Protein AF-A0A2N7RTN5-F1 (afdb_monomer_lite)

Foldseek 3Di:
DDDDDDDDDDDDPDPPPPPPPDDDDPDDVVVVVVVVVVVVVVVVVVVLLVVLVVCAPPQVVLLVSLLVDPDQNSNVSSLVRHQDLVSLVVSLVSCVPPHVVSNVVSVVSNVVVVVVVVLAVLLVVLLVQLVVLLVDLDRDPVSLVVSVVSNVVGPDDVVSVVSNVVSNVSVVVSVVVSVVVPDD

Structure (mmCIF, N/CA/C/O backbone):
data_AF-A0A2N7RTN5-F1
#
_entry.id   AF-A0A2N7RTN5-F1
#
loop_
_atom_site.group_PDB
_atom_site.id
_atom_site.type_symbol
_atom_site.label_atom_id
_atom_site.label_alt_id
_atom_site.label_comp_id
_atom_site.label_asym_id
_atom_site.label_entity_id
_atom_site.label_seq_id
_atom_site.pdbx_PDB_ins_code
_atom_site.Cartn_x
_atom_site.Cartn_y
_atom_site.Cartn_z
_atom_site.occupancy
_atom_site.B_iso_or_equiv
_atom_site.auth_seq_id
_atom_site.auth_comp_id
_atom_site.auth_asym_id
_atom_site.auth_atom_id
_atom_site.pdbx_PDB_model_num
ATOM 1 N N . MET A 1 1 ? 55.567 41.514 17.422 1.00 36.44 1 MET A N 1
ATOM 2 C CA . MET A 1 1 ? 56.037 40.147 17.738 1.00 36.44 1 MET A CA 1
ATOM 3 C C . MET A 1 1 ? 55.235 39.165 16.900 1.00 36.44 1 MET A C 1
ATOM 5 O O . MET A 1 1 ? 54.022 39.289 16.884 1.00 36.44 1 MET A O 1
ATOM 9 N N . MET A 1 2 ? 55.959 38.326 16.149 1.00 44.91 2 MET A N 1
ATOM 10 C CA . MET A 1 2 ? 55.605 37.066 15.462 1.00 44.91 2 MET A CA 1
ATOM 11 C C . MET A 1 2 ? 54.126 36.682 15.303 1.00 44.91 2 MET A C 1
ATOM 13 O O . MET A 1 2 ? 53.469 36.535 16.318 1.00 44.91 2 MET A O 1
ATOM 17 N N . VAL A 1 3 ? 53.705 36.316 14.079 1.00 42.22 3 VAL A N 1
ATOM 18 C CA . VAL A 1 3 ? 53.097 34.998 13.761 1.00 42.22 3 VAL A CA 1
ATOM 19 C C . VAL A 1 3 ? 53.190 34.718 12.239 1.00 42.22 3 VAL A C 1
ATOM 21 O O . VAL A 1 3 ? 52.537 35.364 11.431 1.00 42.22 3 VAL A O 1
ATOM 24 N N . VAL A 1 4 ? 54.047 33.741 11.908 1.00 42.03 4 VAL A N 1
ATOM 25 C CA . VAL A 1 4 ? 53.898 32.617 10.951 1.00 42.03 4 VAL A CA 1
ATOM 26 C C . VAL A 1 4 ? 53.632 32.883 9.452 1.00 42.03 4 VAL A C 1
ATOM 28 O O . VAL A 1 4 ? 52.524 33.172 9.015 1.00 42.03 4 VAL A O 1
ATOM 31 N N . LEU A 1 5 ? 54.669 32.589 8.653 1.00 42.91 5 LEU A N 1
ATOM 32 C CA . LEU A 1 5 ? 54.593 32.154 7.252 1.00 42.91 5 LEU A CA 1
ATOM 33 C C . LEU A 1 5 ? 54.072 30.706 7.160 1.00 42.91 5 LEU A C 1
ATOM 35 O O . LEU A 1 5 ? 54.666 29.819 7.771 1.00 42.91 5 LEU A O 1
ATOM 39 N N . ILE A 1 6 ? 53.105 30.443 6.273 1.00 48.88 6 ILE A N 1
ATOM 40 C CA . ILE A 1 6 ? 52.997 29.163 5.551 1.00 48.88 6 ILE A CA 1
ATOM 41 C C . ILE A 1 6 ? 52.790 29.464 4.059 1.00 48.88 6 ILE A C 1
ATOM 43 O O . ILE A 1 6 ? 51.870 30.167 3.655 1.00 48.88 6 ILE A O 1
ATOM 47 N N . HIS A 1 7 ? 53.715 28.938 3.261 1.00 49.25 7 HIS A N 1
ATOM 48 C CA . HIS A 1 7 ? 53.797 28.966 1.801 1.00 49.25 7 HIS A CA 1
ATOM 49 C C . HIS A 1 7 ? 52.812 27.973 1.156 1.00 49.25 7 HIS A C 1
ATOM 51 O O . HIS A 1 7 ? 52.828 26.807 1.541 1.00 49.25 7 HIS A O 1
ATOM 57 N N . ALA A 1 8 ? 52.099 28.366 0.090 1.00 42.84 8 ALA A N 1
ATOM 58 C CA . ALA A 1 8 ? 51.688 27.449 -0.987 1.00 42.84 8 ALA A CA 1
ATOM 59 C C . ALA A 1 8 ? 51.269 28.190 -2.281 1.00 42.84 8 ALA A C 1
ATOM 61 O O . ALA A 1 8 ? 50.133 28.618 -2.432 1.00 42.84 8 ALA A O 1
ATOM 62 N N . LYS A 1 9 ? 52.240 28.311 -3.199 1.00 54.22 9 LYS A N 1
ATOM 63 C CA . LYS A 1 9 ? 52.173 28.179 -4.674 1.00 54.22 9 LYS A CA 1
ATOM 64 C C . LYS A 1 9 ? 50.933 28.698 -5.438 1.00 54.22 9 LYS A C 1
ATOM 66 O O . LYS A 1 9 ? 49.902 28.030 -5.450 1.00 54.22 9 LYS A O 1
ATOM 71 N N . PRO A 1 10 ? 51.090 29.754 -6.258 1.00 57.88 10 PRO A N 1
ATOM 72 C CA . PRO A 1 10 ? 50.357 29.884 -7.512 1.00 57.88 10 PRO A CA 1
ATOM 73 C C . PRO A 1 10 ? 51.061 29.082 -8.631 1.00 57.88 10 PRO A C 1
ATOM 75 O O . PRO A 1 10 ? 52.142 28.540 -8.419 1.00 57.88 10 PRO A O 1
ATOM 78 N N . VAL A 1 11 ? 50.452 29.075 -9.820 1.00 54.84 11 VAL A N 1
ATOM 79 C CA . VAL A 1 11 ? 50.978 28.695 -11.152 1.00 54.84 11 VAL A CA 1
ATOM 80 C C . VAL A 1 11 ? 51.178 27.212 -11.503 1.00 54.84 11 VAL A C 1
ATOM 82 O O . VAL A 1 11 ? 52.237 26.634 -11.295 1.00 54.84 11 VAL A O 1
ATOM 85 N N . MET A 1 12 ? 50.176 26.655 -12.198 1.00 48.34 12 MET A N 1
ATOM 86 C CA . MET A 1 12 ? 50.338 26.006 -13.518 1.00 48.34 12 MET A CA 1
ATOM 87 C C . MET A 1 12 ? 48.955 25.789 -14.180 1.00 48.34 12 MET A C 1
ATOM 89 O O . MET A 1 12 ? 48.557 24.684 -14.531 1.00 48.34 12 MET A O 1
ATOM 93 N N . PHE A 1 13 ? 48.181 26.871 -14.306 1.00 56.75 13 PHE A N 1
ATOM 94 C CA . PHE A 1 13 ? 47.104 26.985 -15.296 1.00 56.75 13 PHE A CA 1
ATOM 95 C C . PHE A 1 13 ? 47.724 27.731 -16.472 1.00 56.75 13 PHE A C 1
ATOM 97 O O . PHE A 1 13 ? 48.002 28.910 -16.315 1.00 56.75 13 PHE A O 1
ATOM 104 N N . GLU A 1 14 ? 48.047 27.013 -17.544 1.00 55.44 14 GLU A N 1
ATOM 105 C CA . GLU A 1 14 ? 48.505 27.437 -18.884 1.00 55.44 14 GLU A CA 1
ATOM 106 C C . GLU A 1 14 ? 49.269 26.213 -19.426 1.00 55.44 14 GLU A C 1
ATOM 108 O O . GLU A 1 14 ? 50.050 25.637 -18.679 1.00 55.44 14 GLU A O 1
ATOM 113 N N . PHE A 1 15 ? 49.060 25.805 -20.683 1.00 57.47 15 PHE A N 1
ATOM 114 C CA . PHE A 1 15 ? 49.716 24.667 -21.382 1.00 57.47 15 PHE A CA 1
ATOM 115 C C . PHE A 1 15 ? 48.973 23.337 -21.608 1.00 57.47 15 PHE A C 1
ATOM 117 O O . PHE A 1 15 ? 49.623 22.324 -21.840 1.00 57.47 15 PHE A O 1
ATOM 124 N N . LEU A 1 16 ? 47.643 23.319 -21.751 1.00 56.84 16 LEU A N 1
ATOM 125 C CA . LEU A 1 16 ? 46.988 22.251 -22.546 1.00 56.84 16 LEU A CA 1
ATOM 126 C C . LEU A 1 16 ? 45.924 22.757 -23.541 1.00 56.84 16 LEU A C 1
ATOM 128 O O . LEU A 1 16 ? 45.088 21.994 -24.006 1.00 56.84 16 LEU A O 1
ATOM 132 N N . PHE A 1 17 ? 46.004 24.025 -23.960 1.00 58.97 17 PHE A N 1
ATOM 133 C CA . PHE A 1 17 ? 45.282 24.554 -25.131 1.00 58.97 17 PHE A CA 1
ATOM 134 C C . PHE A 1 17 ? 46.214 24.708 -26.346 1.00 58.97 17 PHE A C 1
ATOM 136 O O . PHE A 1 17 ? 46.170 25.692 -27.083 1.00 58.97 17 PHE A O 1
ATOM 143 N N . LYS A 1 18 ? 47.083 23.715 -26.590 1.00 47.41 18 LYS A N 1
ATOM 144 C CA . LYS A 1 18 ? 47.846 23.647 -27.843 1.00 47.41 18 LYS A CA 1
ATOM 145 C C . LYS A 1 18 ? 46.935 23.093 -28.935 1.00 47.41 18 LYS A C 1
ATOM 147 O O . LYS A 1 18 ? 46.834 21.893 -29.165 1.00 47.41 18 LYS A O 1
ATOM 152 N N . ARG A 1 19 ? 46.223 24.026 -29.561 1.00 55.97 19 ARG A N 1
ATOM 153 C CA . ARG A 1 19 ? 45.377 23.862 -30.740 1.00 55.97 19 ARG A CA 1
ATOM 154 C C . ARG A 1 19 ? 46.260 23.441 -31.924 1.00 55.97 19 ARG A C 1
ATOM 156 O O . ARG A 1 19 ? 46.747 24.282 -32.674 1.00 55.97 19 ARG A O 1
ATOM 163 N N . SER A 1 20 ? 46.500 22.142 -32.076 1.00 42.06 20 SER A N 1
ATOM 164 C CA . SER A 1 20 ? 47.043 21.585 -33.316 1.00 42.06 20 SER A CA 1
ATOM 165 C C . SER A 1 20 ? 45.936 21.622 -34.363 1.00 42.06 20 SER A C 1
ATOM 167 O O . SER A 1 20 ? 45.060 20.764 -34.401 1.00 42.06 20 SER A O 1
ATOM 169 N N . ALA A 1 21 ? 45.949 22.662 -35.192 1.00 51.31 21 ALA A N 1
ATOM 170 C CA . ALA A 1 21 ? 45.240 22.660 -36.458 1.00 51.31 21 ALA A CA 1
ATOM 171 C C . ALA A 1 21 ? 45.901 21.615 -37.372 1.00 51.31 21 ALA A C 1
ATOM 173 O O . ALA A 1 21 ? 46.886 21.899 -38.049 1.00 51.31 21 ALA A O 1
ATOM 174 N N . SER A 1 22 ? 45.378 20.392 -37.369 1.00 41.19 22 SER A N 1
ATOM 175 C CA . SER A 1 22 ? 45.746 19.343 -38.318 1.00 41.19 22 SER A CA 1
ATOM 176 C C . SER A 1 22 ? 44.504 18.892 -39.080 1.00 41.19 22 SER A C 1
ATOM 178 O O . SER A 1 22 ? 43.705 18.109 -38.584 1.00 41.19 22 SER A O 1
ATOM 180 N N . LYS A 1 23 ? 44.364 19.476 -40.274 1.00 41.09 23 LYS A N 1
ATOM 181 C CA . LYS A 1 23 ? 44.089 18.816 -41.558 1.00 41.09 23 LYS A CA 1
ATOM 182 C C . LYS A 1 23 ? 43.012 17.721 -41.554 1.00 41.09 23 LYS A C 1
ATOM 184 O O . LYS A 1 23 ? 43.228 16.634 -41.038 1.00 41.09 23 LYS A O 1
ATOM 189 N N . THR A 1 24 ? 41.911 18.010 -42.253 1.00 51.06 24 THR A N 1
ATOM 190 C CA . THR A 1 24 ? 40.897 17.066 -42.743 1.00 51.06 24 THR A CA 1
ATOM 191 C C . THR A 1 24 ? 41.539 15.750 -43.186 1.00 51.06 24 THR A C 1
ATOM 193 O O . THR A 1 24 ? 42.151 15.675 -44.251 1.00 51.06 24 THR A O 1
ATOM 196 N N . ALA A 1 25 ? 41.404 14.727 -42.352 1.00 46.72 25 ALA A N 1
ATOM 197 C CA . ALA A 1 25 ? 41.702 13.341 -42.656 1.00 46.72 25 ALA A CA 1
ATOM 198 C C . ALA A 1 25 ? 40.462 12.536 -42.259 1.00 46.72 25 ALA A C 1
ATOM 200 O O . ALA A 1 25 ? 39.804 12.858 -41.268 1.00 46.72 25 ALA A O 1
ATOM 201 N N . ALA A 1 26 ? 40.098 11.574 -43.104 1.00 60.94 26 ALA A N 1
ATOM 202 C CA . ALA A 1 26 ? 38.937 10.710 -42.933 1.00 60.94 26 ALA A CA 1
ATOM 203 C C . ALA A 1 26 ? 38.862 10.144 -41.500 1.00 60.94 26 ALA A C 1
ATOM 205 O O . ALA A 1 26 ? 39.913 9.894 -40.907 1.00 60.94 26 ALA A O 1
ATOM 206 N N . PRO A 1 27 ? 37.654 9.960 -40.935 1.00 54.19 27 PRO A N 1
ATOM 207 C CA . PRO A 1 27 ? 37.509 9.488 -39.564 1.00 54.19 27 PRO A CA 1
ATOM 208 C C . PRO A 1 27 ? 38.227 8.147 -39.389 1.00 54.19 27 PRO A C 1
ATOM 210 O O . PRO A 1 27 ? 37.983 7.212 -40.153 1.00 54.19 27 PRO A O 1
ATOM 213 N N . ASP A 1 28 ? 39.106 8.068 -38.385 1.00 57.53 28 ASP A N 1
ATOM 214 C CA . ASP A 1 28 ? 39.765 6.825 -37.989 1.00 57.53 28 ASP A CA 1
ATOM 215 C C . ASP A 1 28 ? 38.708 5.723 -37.774 1.00 57.53 28 ASP A C 1
ATOM 217 O O . ASP A 1 28 ? 37.679 5.977 -37.132 1.00 57.53 28 ASP A O 1
ATOM 221 N N . PRO A 1 29 ? 38.939 4.491 -38.265 1.00 62.72 29 PRO A N 1
ATOM 222 C CA . PRO A 1 29 ? 37.944 3.415 -38.235 1.00 62.72 29 PRO A CA 1
ATOM 223 C C . PRO A 1 29 ? 37.449 3.097 -36.815 1.00 62.72 29 PRO A C 1
ATOM 225 O O . PRO A 1 29 ? 36.287 2.748 -36.629 1.00 62.72 29 PRO A O 1
ATOM 228 N N . VAL A 1 3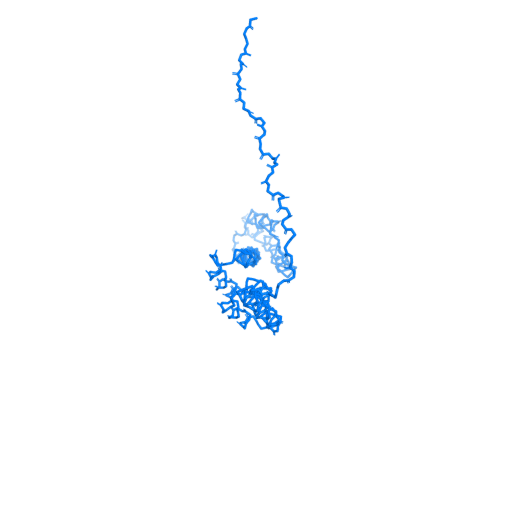0 ? 38.291 3.320 -35.801 1.00 62.56 30 VAL A N 1
ATOM 229 C CA . VAL A 1 30 ? 37.971 3.107 -34.381 1.00 62.56 30 VAL A CA 1
ATOM 230 C C . VAL A 1 30 ? 36.922 4.109 -33.872 1.00 62.56 30 VAL A C 1
ATOM 232 O O . VAL A 1 30 ? 36.003 3.736 -33.148 1.00 62.56 30 VAL A O 1
ATOM 235 N N . VAL A 1 31 ? 36.990 5.374 -34.307 1.00 68.31 31 VAL A N 1
ATOM 236 C CA . VAL A 1 31 ? 36.015 6.414 -33.928 1.00 68.31 31 VAL A CA 1
ATOM 237 C C . VAL A 1 31 ? 34.668 6.168 -34.614 1.00 68.31 31 VAL A C 1
ATOM 239 O O . VAL A 1 31 ? 33.617 6.351 -33.997 1.00 68.31 31 VAL A O 1
ATOM 242 N N . ALA A 1 32 ? 34.688 5.706 -35.868 1.00 68.12 32 ALA A N 1
ATOM 243 C CA . ALA A 1 32 ? 33.478 5.326 -36.594 1.00 68.12 32 ALA A CA 1
ATOM 244 C C . ALA A 1 32 ? 32.781 4.105 -35.959 1.00 68.12 32 ALA A C 1
ATOM 246 O O . ALA A 1 32 ? 31.556 4.094 -35.826 1.00 68.12 32 ALA A O 1
ATOM 247 N N . GLU A 1 33 ? 33.548 3.116 -35.496 1.00 68.75 33 GLU A N 1
ATOM 248 C CA . GLU A 1 33 ? 33.024 1.927 -34.817 1.00 68.75 33 GLU A CA 1
ATOM 249 C C . GLU A 1 33 ? 32.447 2.250 -33.427 1.00 68.75 33 GLU A C 1
ATOM 251 O O . GLU A 1 33 ? 31.339 1.817 -33.100 1.00 68.75 33 GLU A O 1
ATOM 256 N N . GLN A 1 34 ? 33.115 3.098 -32.634 1.00 71.12 34 GLN A N 1
ATOM 257 C CA . GLN A 1 34 ? 32.572 3.568 -31.352 1.00 71.12 34 GLN A CA 1
ATOM 258 C C . GLN A 1 34 ? 31.295 4.403 -31.516 1.00 71.12 34 GLN A C 1
ATOM 260 O O . GLN A 1 34 ? 30.369 4.285 -30.704 1.00 71.12 34 GLN A O 1
ATOM 265 N N . ALA A 1 35 ? 31.213 5.225 -32.565 1.00 74.31 35 ALA A N 1
ATOM 266 C CA . ALA A 1 35 ? 30.006 5.979 -32.886 1.00 74.31 35 ALA A CA 1
ATOM 267 C C . ALA A 1 35 ? 28.848 5.049 -33.288 1.00 74.31 35 ALA A C 1
ATOM 269 O O . ALA A 1 35 ? 27.727 5.219 -32.801 1.00 74.31 35 ALA A O 1
ATOM 270 N N . ALA A 1 36 ? 29.119 4.022 -34.101 1.00 76.12 36 ALA A N 1
ATOM 271 C CA . ALA A 1 36 ? 28.126 3.027 -34.501 1.00 76.12 36 ALA A CA 1
ATOM 272 C C . ALA A 1 36 ? 27.617 2.197 -33.308 1.00 76.12 36 ALA A C 1
ATOM 274 O O . ALA A 1 36 ? 26.406 2.046 -33.135 1.00 76.12 36 ALA A O 1
ATOM 275 N N . ALA A 1 37 ? 28.512 1.728 -32.432 1.00 77.75 37 ALA A N 1
ATOM 276 C CA . ALA A 1 37 ? 28.143 0.992 -31.220 1.00 77.75 37 ALA A CA 1
ATOM 277 C C . ALA A 1 37 ? 27.303 1.849 -30.253 1.00 77.75 37 ALA A C 1
ATOM 279 O O . ALA A 1 37 ? 26.310 1.383 -29.684 1.00 77.75 37 ALA A O 1
ATOM 280 N N . SER A 1 38 ? 27.650 3.132 -30.111 1.00 81.44 38 SER A N 1
ATOM 281 C CA . SER A 1 38 ? 26.890 4.083 -29.293 1.00 81.44 38 SER A CA 1
ATOM 282 C C . SER A 1 38 ? 25.490 4.329 -29.865 1.00 81.44 38 SER A C 1
ATOM 284 O O . SER A 1 38 ? 24.511 4.273 -29.119 1.00 81.44 38 SER A O 1
ATOM 286 N 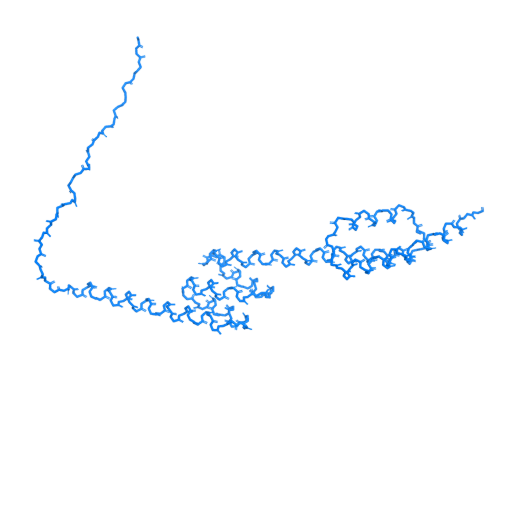N . ALA A 1 39 ? 25.363 4.510 -31.183 1.00 82.38 39 ALA A N 1
ATOM 287 C CA . ALA A 1 39 ? 24.074 4.680 -31.855 1.00 82.38 39 ALA A CA 1
ATOM 288 C C . ALA A 1 39 ? 23.170 3.439 -31.715 1.00 82.38 39 ALA A C 1
ATOM 290 O O . ALA A 1 39 ? 21.987 3.564 -31.396 1.00 82.38 39 ALA A O 1
ATOM 291 N N . GLN A 1 40 ? 23.731 2.233 -31.851 1.00 84.56 40 GLN A N 1
ATOM 292 C CA . GLN A 1 40 ? 23.002 0.980 -31.621 1.00 84.56 40 GLN A CA 1
ATOM 293 C C . GLN A 1 40 ? 22.535 0.835 -30.165 1.00 84.56 40 GLN A C 1
ATOM 295 O O . GLN A 1 40 ? 21.433 0.351 -29.906 1.00 84.56 40 GLN A O 1
ATOM 300 N N . SER A 1 41 ? 23.347 1.264 -29.191 1.00 86.62 41 SER A N 1
ATOM 301 C CA . SER A 1 41 ? 22.941 1.276 -27.778 1.00 86.62 41 SER A CA 1
ATOM 302 C C . SER A 1 41 ? 21.781 2.249 -27.514 1.00 86.62 41 SER A C 1
ATOM 304 O O . SER A 1 41 ? 20.862 1.924 -26.761 1.00 86.62 41 SER A O 1
ATOM 306 N N . ALA A 1 42 ? 21.779 3.408 -28.181 1.00 87.31 42 ALA A N 1
ATOM 307 C CA . ALA A 1 42 ? 20.715 4.401 -28.074 1.00 87.31 42 ALA A CA 1
ATOM 308 C C . ALA A 1 42 ? 19.399 3.899 -28.691 1.00 87.31 42 ALA A C 1
ATOM 310 O O . ALA A 1 42 ? 18.351 4.058 -28.066 1.00 87.31 42 ALA A O 1
ATOM 311 N N . SER A 1 43 ? 19.453 3.226 -29.850 1.00 89.88 43 SER A N 1
ATOM 312 C CA . SER A 1 43 ? 18.275 2.584 -30.464 1.00 89.88 43 SER A CA 1
ATOM 313 C C . SER A 1 43 ? 17.650 1.545 -29.532 1.00 89.88 43 SER A C 1
ATOM 315 O O . SER A 1 43 ? 16.461 1.621 -29.230 1.00 89.88 43 SER A O 1
ATOM 317 N N . ARG A 1 44 ? 18.462 0.635 -28.973 1.00 90.69 44 ARG A N 1
ATOM 318 C CA . ARG A 1 44 ? 17.985 -0.389 -28.024 1.00 90.69 44 ARG A CA 1
ATOM 319 C C . ARG A 1 44 ? 17.349 0.215 -26.774 1.00 90.69 44 ARG A C 1
ATOM 321 O O . ARG A 1 44 ? 16.335 -0.289 -26.292 1.00 90.69 44 ARG A O 1
ATOM 328 N N . ARG A 1 45 ? 17.914 1.314 -26.263 1.00 90.75 45 ARG A N 1
ATOM 329 C CA . ARG A 1 45 ? 17.324 2.054 -25.141 1.00 90.75 45 ARG A CA 1
ATOM 330 C C . ARG A 1 45 ? 15.961 2.630 -25.509 1.00 90.75 45 ARG A C 1
ATOM 332 O O . ARG A 1 45 ? 15.023 2.462 -24.736 1.00 90.75 45 ARG A O 1
ATOM 339 N N . ALA A 1 46 ? 15.846 3.280 -26.665 1.00 91.31 46 ALA A N 1
ATOM 340 C CA . ALA A 1 46 ? 14.584 3.855 -27.128 1.00 91.31 46 ALA A CA 1
ATOM 341 C C . ALA A 1 46 ? 13.500 2.779 -27.310 1.00 91.31 46 ALA A C 1
ATOM 343 O O . ALA A 1 46 ? 12.369 2.959 -26.863 1.00 91.31 46 ALA A O 1
ATOM 344 N N . GLU A 1 47 ? 13.859 1.627 -27.879 1.00 92.31 47 GLU A N 1
ATOM 345 C CA . GLU A 1 47 ? 12.950 0.489 -28.032 1.00 92.31 47 GLU A CA 1
ATOM 346 C C . GLU A 1 47 ? 12.473 -0.067 -26.684 1.00 92.31 47 GLU A C 1
ATOM 348 O O . GLU A 1 47 ? 11.286 -0.342 -26.518 1.00 92.31 47 GLU A O 1
ATOM 353 N N . GLN A 1 48 ? 13.363 -0.214 -25.697 1.00 92.31 48 GLN A N 1
ATOM 354 C CA . GLN A 1 48 ? 12.961 -0.681 -24.366 1.00 92.31 48 GLN A CA 1
ATOM 355 C C . GLN A 1 48 ? 12.102 0.332 -23.621 1.00 92.31 48 GLN A C 1
ATOM 357 O O . GLN A 1 48 ? 11.153 -0.066 -22.956 1.00 92.31 48 GLN A O 1
ATOM 362 N N . VAL A 1 49 ? 12.376 1.627 -23.762 1.00 93.44 49 VAL A N 1
ATOM 363 C CA . VAL A 1 49 ? 11.509 2.674 -23.208 1.00 93.44 49 VAL A CA 1
ATOM 364 C C . VAL A 1 49 ? 10.111 2.604 -23.831 1.00 93.44 49 VAL A C 1
ATOM 366 O O . VAL A 1 49 ? 9.121 2.626 -23.106 1.00 93.44 49 VAL A O 1
ATOM 369 N N . ALA A 1 50 ? 10.005 2.423 -25.150 1.00 92.56 50 ALA A N 1
ATOM 370 C CA . ALA A 1 50 ? 8.711 2.248 -25.809 1.00 92.56 50 ALA A CA 1
ATOM 371 C C . ALA A 1 50 ? 7.961 1.002 -25.299 1.00 92.56 50 ALA A C 1
ATOM 373 O O . ALA A 1 50 ? 6.763 1.066 -25.026 1.00 92.56 50 ALA A O 1
ATOM 374 N N . ARG A 1 51 ? 8.665 -0.121 -25.098 1.00 91.56 51 ARG A N 1
ATOM 375 C CA . ARG A 1 51 ? 8.081 -1.343 -24.512 1.00 91.56 51 ARG A CA 1
ATOM 376 C C . ARG A 1 51 ? 7.645 -1.150 -23.059 1.00 91.56 51 ARG A C 1
ATOM 378 O O . ARG A 1 51 ? 6.608 -1.679 -22.678 1.00 91.56 51 ARG A O 1
ATOM 385 N N . ALA A 1 52 ? 8.386 -0.364 -22.279 1.00 92.69 52 ALA A N 1
ATOM 386 C CA . ALA A 1 52 ? 8.034 -0.040 -20.898 1.00 92.69 52 ALA A CA 1
ATOM 387 C C . ALA A 1 52 ? 6.700 0.718 -20.798 1.00 92.69 52 ALA A C 1
ATOM 389 O O . ALA A 1 52 ? 5.953 0.515 -19.850 1.00 92.69 52 ALA A O 1
ATOM 390 N N . HIS A 1 53 ? 6.373 1.550 -21.789 1.00 91.94 53 HIS A N 1
ATOM 391 C CA . HIS A 1 53 ? 5.055 2.184 -21.871 1.00 91.94 53 HIS A CA 1
ATOM 392 C C . HIS A 1 53 ? 3.959 1.221 -22.348 1.00 91.94 53 HIS A C 1
ATOM 394 O O . HIS A 1 53 ? 2.803 1.363 -21.962 1.00 91.94 53 HIS A O 1
ATOM 400 N N . ALA A 1 54 ? 4.302 0.235 -23.180 1.00 92.19 54 ALA A N 1
ATOM 401 C CA . ALA A 1 54 ? 3.337 -0.716 -23.731 1.00 92.19 54 ALA A CA 1
ATOM 402 C C . ALA A 1 54 ? 2.801 -1.720 -22.694 1.00 92.19 54 ALA A C 1
ATOM 404 O O . ALA A 1 54 ? 1.722 -2.267 -22.893 1.00 92.19 54 ALA A O 1
ATOM 405 N N . VAL A 1 55 ? 3.522 -1.946 -21.588 1.00 91.94 55 VAL A N 1
ATOM 406 C CA . VAL A 1 55 ? 3.068 -2.802 -20.471 1.00 91.94 55 VAL A CA 1
ATOM 407 C C . VAL A 1 55 ? 2.076 -2.101 -19.529 1.00 91.94 55 VAL A C 1
ATOM 409 O O . VAL A 1 55 ? 1.682 -2.662 -18.509 1.00 91.94 55 VAL A O 1
ATOM 412 N N . ALA A 1 56 ? 1.652 -0.873 -19.846 1.00 88.69 56 ALA A N 1
ATOM 413 C CA . ALA A 1 56 ? 0.669 -0.147 -19.053 1.00 88.69 56 ALA A CA 1
ATOM 414 C C . ALA A 1 56 ? -0.658 -0.921 -18.945 1.00 88.69 56 ALA A C 1
ATOM 416 O O . ALA A 1 56 ? -1.252 -1.315 -19.947 1.00 88.69 56 ALA A O 1
ATOM 417 N N . GLY A 1 57 ? -1.144 -1.093 -17.714 1.00 86.88 57 GLY A N 1
ATOM 418 C CA . GLY A 1 57 ? -2.395 -1.803 -17.421 1.00 86.88 57 GLY A CA 1
ATOM 419 C C . GLY A 1 57 ? -2.234 -3.297 -17.128 1.00 86.88 57 GLY A C 1
ATOM 420 O O . GLY A 1 57 ? -3.178 -3.900 -16.626 1.00 86.88 57 GLY A O 1
ATOM 421 N N . ASP A 1 58 ? -1.051 -3.874 -17.354 1.00 93.88 58 ASP A N 1
ATOM 422 C CA . ASP A 1 58 ? -0.712 -5.234 -16.926 1.00 93.88 58 ASP A CA 1
ATOM 423 C C . ASP A 1 58 ? 0.443 -5.191 -15.918 1.00 93.88 58 ASP A C 1
ATOM 425 O O . ASP A 1 58 ? 1.621 -5.075 -16.266 1.00 93.88 58 ASP A O 1
ATOM 429 N N . GLU A 1 59 ? 0.096 -5.275 -14.632 1.00 94.38 59 GLU A N 1
ATOM 430 C CA . GLU A 1 59 ? 1.086 -5.200 -13.559 1.00 94.38 59 GLU A CA 1
ATOM 431 C C . GLU A 1 59 ? 2.070 -6.376 -13.575 1.00 94.38 59 GLU A C 1
ATOM 433 O O . GLU A 1 59 ? 3.237 -6.206 -13.213 1.00 94.38 59 GLU A O 1
ATOM 438 N N . ALA A 1 60 ? 1.619 -7.568 -13.980 1.00 94.81 60 ALA A N 1
ATOM 439 C CA . ALA A 1 60 ? 2.460 -8.758 -14.007 1.00 94.81 60 ALA A CA 1
ATOM 440 C C . ALA A 1 60 ? 3.492 -8.647 -15.133 1.00 94.81 60 ALA A C 1
ATOM 442 O O . ALA A 1 60 ? 4.688 -8.831 -14.889 1.00 94.81 60 ALA A O 1
ATOM 443 N N . ALA A 1 61 ? 3.050 -8.237 -16.326 1.00 94.56 61 ALA A N 1
ATOM 444 C CA . ALA A 1 61 ? 3.945 -7.956 -17.444 1.00 94.56 61 ALA A CA 1
ATOM 445 C C . ALA A 1 61 ? 4.930 -6.824 -17.116 1.00 94.56 61 ALA A C 1
ATOM 447 O O . ALA A 1 61 ? 6.111 -6.924 -17.451 1.00 94.56 61 ALA A O 1
ATOM 448 N N . ALA A 1 62 ? 4.485 -5.778 -16.412 1.00 95.62 62 ALA A N 1
ATOM 449 C CA . ALA A 1 62 ? 5.364 -4.705 -15.956 1.00 95.62 62 ALA A CA 1
ATOM 450 C C . ALA A 1 62 ? 6.428 -5.212 -14.970 1.00 95.62 62 ALA A C 1
ATOM 452 O O . ALA A 1 62 ? 7.612 -4.912 -15.135 1.00 95.62 62 ALA A O 1
ATOM 453 N N . ALA A 1 63 ? 6.043 -6.021 -13.979 1.00 96.38 63 ALA A N 1
ATOM 454 C CA . ALA A 1 63 ? 6.976 -6.597 -13.015 1.00 96.38 63 ALA A CA 1
ATOM 455 C C . ALA A 1 63 ? 8.023 -7.494 -13.692 1.00 96.38 63 ALA A C 1
ATOM 457 O O . ALA A 1 63 ? 9.214 -7.371 -13.403 1.00 96.38 63 ALA A O 1
ATOM 458 N N . ASP A 1 64 ? 7.605 -8.359 -14.615 1.00 96.19 64 ASP A N 1
ATOM 459 C CA . ASP A 1 64 ? 8.523 -9.244 -15.330 1.00 96.19 64 ASP A CA 1
ATOM 460 C C . ASP A 1 64 ? 9.439 -8.459 -16.284 1.00 96.19 64 ASP A C 1
ATOM 462 O O . ASP A 1 64 ? 10.649 -8.707 -16.322 1.00 96.19 64 ASP A O 1
ATOM 466 N N . PHE A 1 65 ? 8.915 -7.427 -16.956 1.00 96.44 65 PHE A N 1
ATOM 467 C CA . PHE A 1 65 ? 9.714 -6.522 -17.782 1.00 96.44 65 PHE A CA 1
ATOM 468 C C . PHE A 1 65 ? 10.803 -5.811 -16.969 1.00 96.44 65 PHE A C 1
ATOM 470 O O . PHE A 1 65 ? 11.951 -5.748 -17.418 1.00 96.44 65 PHE A O 1
ATOM 477 N N . ILE A 1 66 ? 10.494 -5.317 -15.763 1.00 96.12 66 ILE A N 1
ATOM 478 C CA . ILE A 1 66 ? 11.477 -4.661 -14.880 1.00 96.12 66 ILE A CA 1
ATOM 479 C C . ILE A 1 66 ? 12.638 -5.603 -14.552 1.00 96.12 66 ILE A C 1
ATOM 481 O O . ILE A 1 66 ? 13.793 -5.171 -14.540 1.00 96.12 66 ILE A O 1
ATOM 485 N N . LEU A 1 67 ? 12.343 -6.882 -14.302 1.00 95.06 67 LEU A N 1
ATOM 486 C CA . LEU A 1 67 ? 13.346 -7.889 -13.956 1.00 95.06 67 LEU A CA 1
ATOM 487 C C . LEU A 1 67 ? 14.255 -8.242 -15.140 1.00 95.06 67 LEU A C 1
ATOM 489 O O . LEU A 1 67 ? 15.437 -8.506 -14.928 1.00 95.06 67 LEU A O 1
ATOM 493 N N . SER A 1 68 ? 13.732 -8.222 -16.370 1.00 94.06 68 SER A N 1
ATOM 494 C CA . SER A 1 68 ? 14.509 -8.513 -17.584 1.00 94.06 68 SER A CA 1
ATOM 495 C C . SER A 1 68 ? 15.192 -7.295 -18.218 1.00 94.06 68 SER A C 1
ATOM 497 O O . SER A 1 68 ? 16.045 -7.454 -19.088 1.00 94.06 68 SER A O 1
ATOM 499 N N . SER A 1 69 ? 14.805 -6.077 -17.833 1.00 93.69 69 SER A N 1
ATOM 500 C CA . SER A 1 69 ? 15.253 -4.846 -18.492 1.00 93.69 69 SER A CA 1
ATOM 501 C C . SER A 1 69 ? 16.696 -4.484 -18.165 1.00 93.69 69 SER A C 1
ATOM 503 O O . SER A 1 69 ? 17.093 -4.408 -16.997 1.00 93.69 69 SER A O 1
ATOM 505 N N . GLU A 1 70 ? 17.465 -4.141 -19.199 1.00 90.88 70 GLU A N 1
ATOM 506 C CA . GLU A 1 70 ? 18.863 -3.728 -19.045 1.00 90.88 70 GLU A CA 1
ATOM 507 C C . GLU A 1 70 ? 18.983 -2.242 -18.662 1.00 90.88 70 GLU A C 1
ATOM 509 O O . GLU A 1 70 ? 19.846 -1.867 -17.863 1.00 90.88 70 GLU A O 1
ATOM 514 N N . PHE A 1 71 ? 18.082 -1.392 -19.170 1.00 93.56 71 PHE A N 1
ATOM 515 C CA . PHE A 1 71 ? 18.154 0.057 -18.981 1.00 93.56 71 PHE A CA 1
ATOM 516 C C . PHE A 1 71 ? 17.368 0.531 -17.756 1.00 93.56 71 PHE A C 1
ATOM 518 O O . PHE A 1 71 ? 16.179 0.257 -17.602 1.00 93.56 71 PHE A O 1
ATOM 525 N N . ALA A 1 72 ? 18.029 1.329 -16.915 1.00 93.94 72 ALA A N 1
ATOM 526 C CA . ALA A 1 72 ? 17.451 1.876 -15.689 1.00 93.94 72 ALA A CA 1
ATOM 527 C C . ALA A 1 72 ? 16.220 2.768 -15.937 1.00 93.94 72 ALA A C 1
ATOM 529 O O . ALA A 1 72 ? 15.291 2.768 -15.136 1.00 93.94 72 ALA A O 1
ATOM 530 N N . ASP A 1 73 ? 16.191 3.511 -17.043 1.00 94.00 73 ASP A N 1
ATOM 531 C CA . ASP A 1 73 ? 15.070 4.410 -17.343 1.00 94.00 73 ASP A CA 1
ATOM 532 C C . ASP A 1 73 ? 13.824 3.631 -17.786 1.00 94.00 73 ASP A C 1
ATOM 534 O O . ASP A 1 73 ? 12.723 3.931 -17.333 1.00 94.00 73 ASP A O 1
ATOM 538 N N . ALA A 1 74 ? 13.998 2.556 -18.564 1.00 95.12 74 ALA A N 1
ATOM 539 C CA . ALA A 1 74 ? 12.906 1.646 -18.916 1.00 95.12 74 ALA A CA 1
ATOM 540 C C . ALA A 1 74 ? 12.343 0.929 -17.674 1.00 95.12 74 ALA A C 1
ATOM 542 O O . ALA A 1 74 ? 11.127 0.811 -17.530 1.00 95.12 74 ALA A O 1
ATOM 543 N N . ARG A 1 75 ? 13.210 0.521 -16.731 1.00 96.12 75 ARG A N 1
ATOM 544 C CA . ARG A 1 75 ? 12.776 -0.042 -15.439 1.00 96.12 75 ARG A CA 1
ATOM 545 C C . ARG A 1 75 ? 11.945 0.943 -14.628 1.00 96.12 75 ARG A C 1
ATOM 547 O O . ARG A 1 75 ? 10.952 0.538 -14.034 1.00 96.12 75 ARG A O 1
ATOM 554 N N . LEU A 1 76 ? 12.348 2.213 -14.586 1.00 96.25 76 LEU A N 1
ATOM 555 C CA . LEU A 1 76 ? 11.626 3.231 -13.828 1.00 96.25 76 LEU A CA 1
ATOM 556 C C . LEU A 1 76 ? 10.239 3.507 -14.416 1.00 96.25 76 LEU A C 1
ATOM 558 O O . LEU A 1 76 ? 9.285 3.587 -13.654 1.00 96.25 76 LEU A O 1
ATOM 562 N N . ILE A 1 77 ? 10.122 3.575 -15.743 1.00 95.88 77 ILE A N 1
ATOM 563 C CA . ILE A 1 77 ? 8.834 3.760 -16.427 1.00 95.88 77 ILE A CA 1
ATOM 564 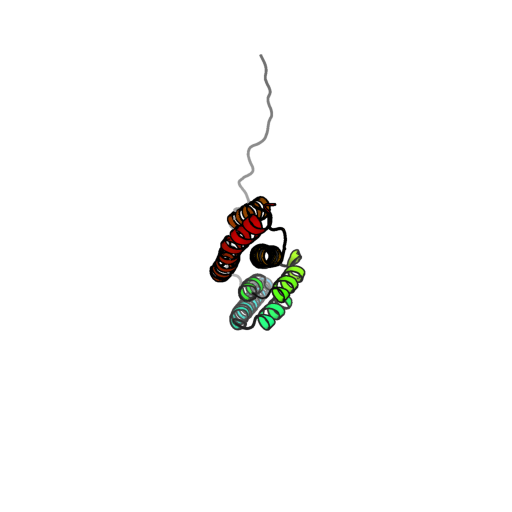C C . ILE A 1 77 ? 7.899 2.583 -16.135 1.00 95.88 77 ILE A C 1
ATOM 566 O O . ILE A 1 77 ? 6.784 2.778 -15.664 1.00 95.88 77 ILE A O 1
ATOM 570 N N . ALA A 1 78 ? 8.369 1.347 -16.323 1.00 96.62 78 ALA A N 1
ATOM 571 C CA . ALA A 1 78 ? 7.549 0.168 -16.051 1.00 96.62 78 ALA A CA 1
ATOM 572 C C . ALA A 1 78 ? 7.155 0.052 -14.565 1.00 96.62 78 ALA A C 1
ATOM 574 O O . ALA A 1 78 ? 6.051 -0.380 -14.240 1.00 96.62 78 ALA A O 1
ATOM 575 N N . ALA A 1 79 ? 8.031 0.486 -13.653 1.00 96.62 79 ALA A N 1
ATOM 576 C CA . ALA A 1 79 ? 7.765 0.512 -12.218 1.00 96.62 79 ALA A CA 1
ATOM 577 C C . ALA A 1 79 ? 6.569 1.398 -11.839 1.00 96.62 79 ALA A C 1
ATOM 579 O O . ALA A 1 79 ? 5.921 1.139 -10.824 1.00 96.62 79 ALA A O 1
ATOM 580 N N . GLU A 1 80 ? 6.222 2.407 -12.641 1.00 95.50 80 GLU A N 1
ATOM 581 C CA . GLU A 1 80 ? 5.053 3.243 -12.369 1.00 95.50 80 GLU A CA 1
ATOM 582 C C . GLU A 1 80 ? 3.750 2.439 -12.401 1.00 95.50 80 GLU A C 1
ATOM 584 O O . GLU A 1 80 ? 2.850 2.744 -11.614 1.00 95.50 80 GLU A O 1
ATOM 589 N N . HIS A 1 81 ? 3.697 1.369 -13.199 1.00 95.50 81 HIS A N 1
ATOM 590 C CA . HIS A 1 81 ? 2.513 0.539 -13.422 1.00 95.50 81 HIS A CA 1
ATOM 591 C C . HIS A 1 81 ? 2.285 -0.560 -12.371 1.00 95.50 81 HIS A C 1
ATOM 593 O O . HIS A 1 81 ? 1.226 -1.173 -12.378 1.00 95.50 81 HIS A O 1
ATOM 599 N N . VAL A 1 82 ? 3.227 -0.811 -11.454 1.00 96.12 82 VAL A N 1
ATOM 600 C CA . VAL A 1 82 ? 3.081 -1.857 -10.421 1.00 96.12 82 VAL A CA 1
ATOM 601 C C . VAL A 1 82 ? 2.432 -1.279 -9.162 1.00 96.12 82 VAL A C 1
ATOM 603 O O . VAL A 1 82 ? 3.018 -0.403 -8.522 1.00 96.12 82 VAL A O 1
ATOM 606 N N . LEU A 1 83 ? 1.247 -1.762 -8.776 1.00 95.44 83 LEU A N 1
ATOM 607 C CA . LEU A 1 83 ? 0.483 -1.215 -7.642 1.00 95.44 83 LEU A CA 1
ATOM 608 C C . LEU A 1 83 ? 0.153 -2.261 -6.573 1.00 95.44 83 LEU A C 1
ATOM 610 O O . LEU A 1 83 ? 0.068 -1.925 -5.392 1.00 95.44 83 LEU A O 1
ATOM 614 N N . SER A 1 84 ? -0.010 -3.523 -6.956 1.00 96.06 84 SER A N 1
ATOM 615 C CA . SER A 1 84 ? -0.341 -4.601 -6.029 1.00 96.06 84 SER A CA 1
ATOM 616 C C . SER A 1 84 ? 0.808 -4.919 -5.067 1.00 96.06 84 SER A C 1
ATOM 618 O O . SER A 1 84 ? 1.963 -5.092 -5.459 1.00 96.06 84 SER A O 1
ATOM 620 N N . LEU A 1 85 ? 0.477 -5.058 -3.778 1.00 96.44 85 LEU A N 1
ATOM 621 C CA . LEU A 1 85 ? 1.438 -5.360 -2.711 1.00 96.44 85 LEU A CA 1
ATOM 622 C C . LEU A 1 85 ? 2.387 -6.540 -3.019 1.00 96.44 85 LEU A C 1
ATOM 624 O O . LEU A 1 85 ? 3.596 -6.347 -2.876 1.00 96.44 85 LEU A O 1
ATOM 628 N N . PRO A 1 86 ? 1.918 -7.722 -3.476 1.00 96.56 86 PRO A N 1
ATOM 629 C CA . PRO A 1 86 ? 2.826 -8.841 -3.740 1.00 96.56 86 PRO A CA 1
ATOM 630 C C . PRO A 1 86 ? 3.839 -8.540 -4.854 1.00 96.56 86 PRO A C 1
ATOM 632 O O . PRO A 1 86 ? 4.997 -8.955 -4.768 1.00 96.56 86 PRO A O 1
ATOM 635 N N . LEU A 1 87 ? 3.443 -7.793 -5.891 1.00 97.06 87 LEU A N 1
ATOM 636 C CA . LEU A 1 87 ? 4.353 -7.413 -6.972 1.00 97.06 87 LEU A CA 1
ATOM 637 C C . LEU A 1 87 ? 5.315 -6.305 -6.538 1.00 97.06 87 LEU A C 1
ATOM 639 O O . LEU A 1 87 ? 6.502 -6.384 -6.857 1.00 97.06 87 LEU A O 1
ATOM 643 N N . LEU A 1 88 ? 4.847 -5.327 -5.757 1.00 97.88 88 LEU A N 1
ATOM 644 C CA . LEU A 1 88 ? 5.703 -4.297 -5.166 1.00 97.88 88 LEU A CA 1
ATOM 645 C C . LEU A 1 88 ? 6.825 -4.926 -4.323 1.00 97.88 88 LEU A C 1
ATOM 647 O O . LEU A 1 88 ? 7.986 -4.543 -4.461 1.00 97.88 88 LEU A O 1
ATOM 651 N N . GLU A 1 89 ? 6.504 -5.917 -3.486 1.00 97.81 89 GLU A N 1
ATOM 652 C CA . GLU A 1 89 ? 7.483 -6.621 -2.646 1.00 97.81 89 GLU A CA 1
ATOM 653 C C . GLU A 1 89 ? 8.489 -7.426 -3.485 1.00 97.81 89 GLU A C 1
ATOM 655 O O . GLU A 1 89 ? 9.701 -7.328 -3.256 1.00 97.81 89 GLU A O 1
ATOM 660 N N . LYS A 1 90 ? 8.009 -8.154 -4.505 1.00 97.44 90 LYS A N 1
ATOM 661 C CA . LYS A 1 90 ? 8.853 -8.891 -5.465 1.00 97.44 90 LYS A CA 1
ATOM 662 C C . LYS A 1 90 ? 9.844 -7.952 -6.162 1.00 97.44 90 LYS A C 1
ATOM 664 O O . LYS A 1 90 ? 11.051 -8.206 -6.159 1.00 97.44 90 LYS A O 1
ATOM 669 N N . VAL A 1 91 ? 9.348 -6.857 -6.740 1.00 97.31 91 VAL A N 1
ATOM 670 C CA . VAL A 1 91 ? 10.164 -5.889 -7.490 1.00 97.31 91 VAL A CA 1
ATOM 671 C C . VAL A 1 91 ? 11.126 -5.149 -6.563 1.00 97.31 91 VAL A C 1
ATOM 673 O O . VAL A 1 91 ? 12.304 -5.010 -6.897 1.00 97.31 91 VAL A O 1
ATOM 676 N N . HIS A 1 92 ? 10.682 -4.728 -5.375 1.00 98.00 92 HIS A N 1
ATOM 677 C CA . HIS A 1 92 ? 11.546 -4.085 -4.383 1.00 98.00 92 HIS A CA 1
ATOM 678 C C . HIS A 1 92 ? 12.745 -4.969 -4.025 1.00 98.00 92 HIS A C 1
ATOM 680 O O . HIS A 1 92 ? 13.894 -4.520 -4.087 1.00 98.00 92 HIS A O 1
ATOM 686 N N . GLN A 1 93 ? 12.489 -6.241 -3.709 1.00 97.81 93 GLN A N 1
ATOM 687 C CA . GLN A 1 93 ? 13.535 -7.174 -3.308 1.00 97.81 93 GLN A CA 1
ATOM 688 C C . GLN A 1 93 ? 14.564 -7.411 -4.420 1.00 97.81 93 GLN A C 1
ATOM 690 O O . GLN A 1 93 ? 15.761 -7.499 -4.133 1.00 97.81 93 GLN A O 1
ATOM 695 N N . ALA A 1 94 ? 14.118 -7.481 -5.675 1.00 96.94 94 ALA A N 1
ATOM 696 C CA . ALA A 1 94 ? 15.002 -7.637 -6.825 1.00 96.94 94 ALA A CA 1
ATOM 697 C C . ALA A 1 94 ? 15.809 -6.363 -7.133 1.00 96.94 94 ALA A C 1
ATOM 699 O O . ALA A 1 94 ? 16.972 -6.441 -7.529 1.00 96.94 94 ALA A O 1
ATOM 700 N N . MET A 1 95 ? 15.217 -5.180 -6.939 1.00 97.00 95 MET A N 1
ATOM 701 C CA . MET A 1 95 ? 15.814 -3.902 -7.343 1.00 97.00 95 MET A CA 1
ATOM 702 C C . MET A 1 95 ? 16.631 -3.207 -6.250 1.00 97.00 95 MET A C 1
ATOM 704 O O . MET A 1 95 ? 17.390 -2.293 -6.567 1.00 97.00 95 MET A O 1
ATOM 708 N N . ARG A 1 96 ? 16.568 -3.655 -4.986 1.00 95.75 96 ARG A N 1
ATOM 709 C CA . ARG A 1 96 ? 17.242 -3.020 -3.829 1.00 95.75 96 ARG A CA 1
ATOM 710 C C . ARG A 1 96 ? 18.729 -2.693 -4.029 1.00 95.75 96 ARG A C 1
ATOM 712 O O . ARG A 1 96 ? 19.204 -1.693 -3.486 1.00 95.75 96 ARG A O 1
ATOM 719 N N . ASN A 1 97 ? 19.441 -3.511 -4.810 1.00 94.88 97 ASN A N 1
ATOM 720 C CA . ASN A 1 97 ? 20.862 -3.333 -5.130 1.00 94.88 97 ASN A CA 1
ATOM 721 C C . ASN A 1 97 ? 21.120 -2.951 -6.598 1.00 94.88 97 ASN A C 1
ATOM 723 O O . ASN A 1 97 ? 22.221 -2.515 -6.915 1.00 94.88 97 ASN A O 1
ATOM 727 N N . THR A 1 98 ? 20.124 -3.107 -7.472 1.00 94.00 98 THR A N 1
ATOM 728 C CA . THR A 1 98 ? 20.256 -2.925 -8.926 1.00 94.00 98 THR A CA 1
ATOM 729 C C . THR A 1 98 ? 19.836 -1.522 -9.356 1.00 94.00 98 THR A C 1
ATOM 731 O O . THR A 1 98 ? 20.534 -0.871 -10.127 1.00 94.00 98 THR A O 1
ATOM 734 N N . ASP A 1 99 ? 18.709 -1.029 -8.836 1.00 96.31 99 ASP A N 1
ATOM 735 C CA . ASP A 1 99 ? 18.189 0.305 -9.127 1.00 96.31 99 ASP A CA 1
ATOM 736 C C . ASP A 1 99 ? 17.556 0.924 -7.875 1.00 96.31 99 ASP A C 1
ATOM 738 O O . ASP A 1 99 ? 16.434 0.609 -7.466 1.00 96.31 99 ASP A O 1
ATOM 742 N N . ARG A 1 100 ? 18.292 1.852 -7.256 1.00 96.69 100 ARG A N 1
ATOM 743 C CA . ARG A 1 100 ? 17.863 2.525 -6.024 1.00 96.69 100 ARG A CA 1
ATOM 744 C C . ARG A 1 100 ? 16.623 3.401 -6.219 1.00 96.69 100 ARG A C 1
ATOM 746 O O . ARG A 1 100 ? 15.907 3.613 -5.243 1.00 96.69 100 ARG A O 1
ATOM 753 N N . ARG A 1 101 ? 16.374 3.930 -7.425 1.00 97.19 101 ARG A N 1
ATOM 754 C CA . ARG A 1 101 ? 15.210 4.795 -7.697 1.00 97.19 101 ARG A CA 1
ATOM 755 C C . ARG A 1 101 ? 13.937 3.961 -7.667 1.00 97.19 101 ARG A C 1
ATOM 757 O O . ARG A 1 101 ? 13.014 4.287 -6.926 1.00 97.19 101 ARG A O 1
ATOM 764 N N . VAL A 1 102 ? 13.953 2.840 -8.388 1.00 97.38 102 VAL A N 1
ATOM 765 C CA . VAL A 1 102 ? 12.849 1.874 -8.405 1.00 97.38 102 VAL A CA 1
ATOM 766 C C . VAL A 1 102 ? 12.605 1.316 -7.006 1.00 97.38 102 VAL A C 1
ATOM 768 O O . VAL A 1 102 ? 11.471 1.326 -6.539 1.00 97.38 102 VAL A O 1
ATOM 771 N N . ALA A 1 103 ? 13.659 0.915 -6.286 1.00 97.88 103 ALA A N 1
ATOM 772 C CA . ALA A 1 103 ? 13.512 0.393 -4.929 1.00 97.88 103 ALA A CA 1
ATOM 773 C C . ALA A 1 103 ? 12.825 1.395 -3.980 1.00 97.88 103 ALA A C 1
ATOM 775 O O . ALA A 1 103 ? 11.890 1.029 -3.273 1.00 97.88 103 ALA A O 1
ATOM 776 N N . LYS A 1 104 ? 13.226 2.674 -4.003 1.00 98.00 104 LYS A N 1
ATOM 777 C CA . LYS A 1 104 ? 12.581 3.718 -3.188 1.00 98.00 104 LYS A CA 1
ATOM 778 C C . LYS A 1 104 ? 11.110 3.922 -3.555 1.00 98.00 104 LYS A C 1
ATOM 780 O O . LYS A 1 104 ? 10.288 4.078 -2.657 1.00 98.00 104 LYS A O 1
ATOM 785 N N . LEU A 1 105 ? 10.786 3.908 -4.848 1.00 97.62 105 LEU A N 1
ATOM 786 C CA . LEU A 1 105 ? 9.410 4.045 -5.326 1.00 97.62 105 LEU A CA 1
ATOM 787 C C . LEU A 1 105 ? 8.533 2.883 -4.836 1.00 97.62 105 LEU A C 1
ATOM 789 O O . LEU A 1 105 ? 7.450 3.122 -4.304 1.00 97.62 105 LEU A O 1
ATOM 793 N N . MET A 1 106 ? 9.024 1.644 -4.943 1.00 98.00 106 MET A N 1
ATOM 794 C CA . MET A 1 106 ? 8.316 0.458 -4.448 1.00 98.00 106 MET A CA 1
ATOM 795 C C . MET A 1 106 ? 8.113 0.515 -2.934 1.00 98.00 106 MET A C 1
ATOM 797 O O . MET A 1 106 ? 6.996 0.334 -2.456 1.00 98.00 106 MET A O 1
ATOM 801 N N . GLN A 1 107 ? 9.174 0.822 -2.181 1.00 97.94 107 GLN A N 1
ATOM 802 C CA . GLN A 1 107 ? 9.123 0.896 -0.722 1.00 97.94 107 GLN A CA 1
ATOM 803 C C . GLN A 1 107 ? 8.108 1.942 -0.243 1.00 97.94 107 GLN A C 1
ATOM 805 O O . GLN A 1 107 ? 7.271 1.633 0.599 1.00 97.94 107 GLN A O 1
ATOM 810 N N . GLY A 1 108 ? 8.107 3.143 -0.833 1.00 98.06 108 GLY A N 1
ATOM 811 C CA . GLY A 1 108 ? 7.138 4.183 -0.477 1.00 98.06 108 GLY A CA 1
ATOM 812 C C . GLY A 1 108 ? 5.682 3.757 -0.703 1.00 98.06 108 GLY A C 1
ATOM 813 O O . GLY A 1 108 ? 4.816 4.063 0.115 1.00 98.06 108 GLY A O 1
ATOM 814 N N . ARG A 1 109 ? 5.405 3.002 -1.776 1.00 97.94 109 ARG A N 1
ATOM 815 C CA . ARG A 1 109 ? 4.068 2.442 -2.039 1.00 97.94 109 ARG A CA 1
ATOM 816 C C . ARG A 1 109 ? 3.697 1.349 -1.033 1.00 97.94 109 ARG A C 1
ATOM 818 O O . ARG A 1 109 ? 2.581 1.362 -0.519 1.00 97.94 109 ARG A O 1
ATOM 825 N N . ILE A 1 110 ? 4.628 0.447 -0.713 1.00 98.12 110 ILE A N 1
ATOM 826 C CA . ILE A 1 110 ? 4.435 -0.599 0.306 1.00 98.12 110 ILE A CA 1
ATOM 827 C C . ILE A 1 110 ? 4.084 0.032 1.656 1.00 98.12 110 ILE A C 1
ATOM 829 O O . ILE A 1 110 ? 3.120 -0.383 2.301 1.00 98.12 110 ILE A O 1
ATOM 833 N N . ASP A 1 111 ? 4.830 1.055 2.069 1.00 98.00 111 ASP A N 1
ATOM 834 C CA . ASP A 1 111 ? 4.619 1.728 3.350 1.00 98.00 111 ASP A CA 1
ATOM 835 C C . ASP A 1 111 ? 3.259 2.429 3.403 1.00 98.00 111 ASP A C 1
ATOM 837 O O . ASP A 1 111 ? 2.557 2.331 4.410 1.00 98.00 111 ASP A O 1
ATOM 841 N N . LEU A 1 112 ? 2.840 3.067 2.304 1.00 96.38 112 LEU A N 1
ATOM 842 C CA . LEU A 1 112 ? 1.519 3.683 2.196 1.00 96.38 112 LEU A CA 1
ATOM 843 C C . LEU A 1 112 ? 0.393 2.649 2.355 1.00 96.38 112 LEU A C 1
ATOM 845 O O . LEU A 1 112 ? -0.521 2.865 3.152 1.00 96.38 112 LEU A O 1
ATOM 849 N N . ILE A 1 113 ? 0.476 1.521 1.640 1.00 96.12 113 ILE A N 1
ATOM 850 C CA . ILE A 1 113 ? -0.515 0.436 1.721 1.00 96.12 113 ILE A CA 1
ATOM 851 C C . ILE A 1 113 ? -0.581 -0.115 3.148 1.00 96.12 113 ILE A C 1
ATOM 853 O O . ILE A 1 113 ? -1.663 -0.257 3.717 1.00 96.12 113 ILE A O 1
ATOM 857 N N . ARG A 1 114 ? 0.575 -0.390 3.760 1.00 95.94 114 ARG A N 1
ATOM 858 C CA . ARG A 1 114 ? 0.646 -0.930 5.125 1.00 95.94 114 ARG A CA 1
ATOM 859 C C . ARG A 1 114 ? 0.109 0.051 6.160 1.00 95.94 114 ARG A C 1
ATOM 861 O O . ARG A 1 114 ? -0.601 -0.365 7.070 1.00 95.94 114 ARG A O 1
ATOM 868 N N . HIS A 1 115 ? 0.398 1.341 6.011 1.00 94.69 115 HIS A N 1
ATOM 869 C CA . HIS A 1 115 ? -0.152 2.374 6.882 1.00 94.69 115 HIS A CA 1
ATOM 870 C C . HIS A 1 115 ? -1.681 2.441 6.772 1.00 94.69 115 HIS A C 1
ATOM 872 O O . HIS A 1 115 ? -2.372 2.463 7.788 1.00 94.69 115 HIS A O 1
ATOM 878 N N . GLN A 1 116 ? -2.230 2.439 5.554 1.00 92.94 116 GLN A N 1
ATOM 879 C CA . GLN A 1 116 ? -3.681 2.436 5.334 1.00 92.94 116 GLN A CA 1
ATOM 880 C C . GLN A 1 116 ? -4.349 1.182 5.918 1.00 92.94 116 GLN A C 1
ATOM 882 O O . GLN A 1 116 ? -5.391 1.281 6.572 1.00 92.94 116 GLN A O 1
ATOM 887 N N . ALA A 1 117 ? -3.729 0.012 5.742 1.00 93.25 117 ALA A N 1
ATOM 888 C CA . ALA A 1 117 ? -4.206 -1.240 6.320 1.00 93.25 117 ALA A CA 1
ATOM 889 C C . ALA A 1 117 ? -4.191 -1.207 7.857 1.00 93.25 117 ALA A C 1
ATOM 891 O O . ALA A 1 117 ? -5.162 -1.619 8.487 1.00 93.25 117 ALA A O 1
ATOM 892 N N . ALA A 1 118 ? -3.132 -0.663 8.466 1.00 93.31 118 ALA A N 1
ATOM 893 C CA . ALA A 1 118 ? -3.025 -0.531 9.916 1.00 93.31 118 ALA A CA 1
ATOM 894 C C . ALA A 1 118 ? -4.097 0.407 10.498 1.00 93.31 118 ALA A C 1
ATOM 896 O O . ALA A 1 118 ? -4.717 0.072 11.505 1.00 93.31 118 ALA A O 1
ATOM 897 N N . GLU A 1 119 ? -4.361 1.550 9.860 1.00 92.31 119 GLU A N 1
ATOM 898 C CA . GLU A 1 119 ? -5.428 2.467 10.291 1.00 92.31 119 GLU A CA 1
ATOM 899 C C . GLU A 1 119 ? -6.816 1.822 10.175 1.00 92.31 119 GLU A C 1
ATOM 901 O O . GLU A 1 119 ? -7.617 1.890 11.109 1.00 92.31 119 GLU A O 1
ATOM 906 N N . THR A 1 120 ? -7.069 1.111 9.072 1.00 92.44 120 THR A N 1
ATOM 907 C CA . THR A 1 120 ? -8.305 0.338 8.867 1.00 92.44 120 THR A CA 1
ATOM 908 C C . THR A 1 120 ? -8.475 -0.726 9.953 1.00 92.44 120 THR A C 1
ATOM 910 O O . THR A 1 120 ? -9.548 -0.853 10.541 1.00 92.44 120 THR A O 1
ATOM 913 N N . GLN A 1 121 ? -7.405 -1.454 10.283 1.00 93.56 121 GLN A N 1
ATOM 914 C CA . GLN A 1 121 ? -7.422 -2.475 11.327 1.00 93.56 121 GLN A CA 1
ATOM 915 C C . GLN A 1 121 ? -7.680 -1.877 12.716 1.00 93.56 121 GLN A C 1
ATOM 917 O O . GLN A 1 121 ? -8.438 -2.454 13.493 1.00 93.56 121 GLN A O 1
ATOM 922 N N . ARG A 1 122 ? -7.086 -0.719 13.037 1.00 92.38 122 ARG A N 1
ATOM 923 C CA . ARG A 1 122 ? -7.340 -0.013 14.305 1.00 92.38 122 ARG A CA 1
ATOM 924 C C . ARG A 1 122 ? -8.804 0.397 14.427 1.00 92.38 122 ARG A C 1
ATOM 926 O O . ARG A 1 122 ? -9.4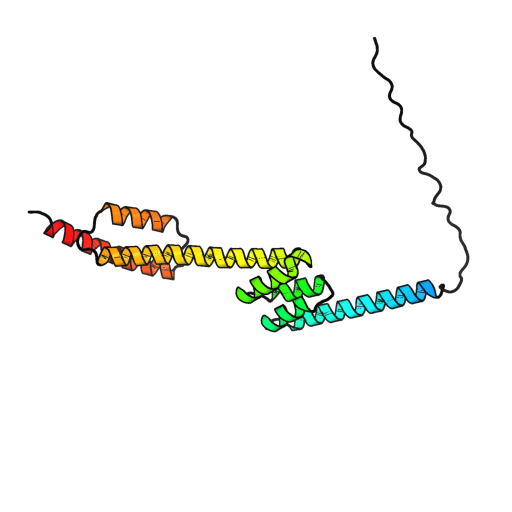15 0.126 15.457 1.00 92.38 122 ARG A O 1
ATOM 933 N N . ALA A 1 123 ? -9.373 0.984 13.372 1.00 92.62 123 ALA A N 1
ATOM 934 C CA . ALA A 1 123 ? -10.790 1.334 13.331 1.00 92.62 123 ALA A CA 1
ATOM 935 C C . ALA A 1 123 ? -11.677 0.095 13.538 1.00 92.62 123 ALA A C 1
ATOM 937 O O . ALA A 1 123 ? -12.580 0.109 14.376 1.00 92.62 123 ALA A O 1
ATOM 938 N N . GLN A 1 124 ? -11.381 -1.004 12.839 1.00 93.69 124 GLN A N 1
ATOM 939 C CA . GLN A 1 124 ? -12.139 -2.244 12.989 1.00 93.69 124 GLN A CA 1
ATOM 940 C C . GLN A 1 124 ? -12.048 -2.801 14.416 1.00 93.69 124 GLN A C 1
ATOM 942 O O . GLN A 1 124 ? -13.068 -3.143 15.004 1.00 93.69 124 GLN A O 1
ATOM 947 N N . ALA A 1 125 ? -10.862 -2.801 15.027 1.00 93.69 125 ALA A N 1
ATOM 948 C CA . ALA A 1 125 ? -10.683 -3.259 16.402 1.00 93.69 125 ALA A CA 1
ATOM 949 C C . ALA A 1 125 ? -11.496 -2.430 17.416 1.00 93.69 125 ALA A C 1
ATOM 951 O O . ALA A 1 125 ? -12.023 -2.983 18.389 1.00 93.69 125 ALA A O 1
ATOM 952 N N . SER A 1 126 ? -11.637 -1.119 17.200 1.00 93.06 126 SER A N 1
ATOM 953 C CA . SER A 1 126 ? -12.515 -0.272 18.015 1.00 93.06 126 SER A CA 1
ATOM 954 C C . SER A 1 126 ? -13.990 -0.635 17.824 1.00 93.06 126 SER A C 1
ATOM 956 O O . SER A 1 126 ? -14.718 -0.745 18.810 1.00 93.06 126 SER A O 1
ATOM 958 N N . ILE A 1 127 ? -14.432 -0.899 16.592 1.00 93.12 127 ILE A N 1
ATOM 959 C CA . ILE A 1 127 ? -15.801 -1.367 16.315 1.00 93.12 127 ILE A CA 1
ATOM 960 C C . ILE A 1 127 ? -16.059 -2.717 16.999 1.00 93.12 127 ILE A C 1
ATOM 962 O O . ILE A 1 127 ? -17.050 -2.863 17.714 1.00 93.12 127 ILE A O 1
ATOM 966 N N . ASP A 1 128 ? -15.144 -3.675 16.871 1.00 93.75 128 ASP A N 1
ATOM 967 C CA . ASP A 1 128 ? -15.260 -4.995 17.499 1.00 93.75 128 ASP A CA 1
ATOM 968 C C . ASP A 1 128 ? -15.274 -4.887 19.032 1.00 93.75 128 ASP A C 1
ATOM 970 O O . ASP A 1 128 ? -15.939 -5.650 19.734 1.00 93.75 128 ASP A O 1
ATOM 974 N N . THR A 1 129 ? -14.542 -3.923 19.593 1.00 92.69 129 THR A N 1
ATOM 975 C CA . THR A 1 129 ? -14.583 -3.620 21.030 1.00 92.69 129 THR A CA 1
ATOM 976 C C . THR A 1 129 ? -15.939 -3.047 21.432 1.00 92.69 129 THR A C 1
ATOM 978 O O . THR A 1 129 ? -16.514 -3.498 22.421 1.00 92.69 129 THR A O 1
ATOM 981 N N . ALA A 1 130 ? -16.502 -2.128 20.644 1.00 91.12 130 ALA A N 1
ATOM 982 C CA . ALA A 1 130 ? -17.846 -1.596 20.867 1.00 91.12 130 ALA A CA 1
ATOM 983 C C . ALA A 1 130 ? -18.907 -2.711 20.856 1.00 91.12 130 ALA A C 1
ATOM 985 O O . ALA A 1 130 ? -19.772 -2.761 21.730 1.00 91.12 130 ALA A O 1
ATOM 986 N N . GLN A 1 131 ? -18.807 -3.643 19.907 1.00 91.56 131 GLN A N 1
ATOM 987 C CA . GLN A 1 131 ? -19.704 -4.796 19.799 1.00 91.56 131 GLN A CA 1
ATOM 988 C C . GLN A 1 131 ? -19.564 -5.764 20.982 1.00 91.56 131 GLN A C 1
ATOM 990 O O . GLN A 1 131 ? -20.566 -6.245 21.518 1.00 91.56 131 GLN A O 1
ATOM 995 N N . ARG A 1 132 ? -18.335 -6.012 21.450 1.00 91.25 132 ARG A N 1
ATOM 996 C CA . ARG A 1 132 ? -18.097 -6.807 22.664 1.00 91.25 132 ARG A CA 1
ATOM 997 C C . ARG A 1 132 ? -18.710 -6.149 23.899 1.00 91.25 132 ARG A C 1
ATOM 999 O O . ARG A 1 132 ? -19.396 -6.824 24.659 1.00 91.25 132 ARG A O 1
ATOM 1006 N N . LEU A 1 133 ? -18.553 -4.834 24.053 1.00 89.56 133 LEU A N 1
ATOM 1007 C CA . LEU A 1 133 ? -19.151 -4.071 25.156 1.00 89.56 133 LEU A CA 1
ATOM 1008 C C . LEU A 1 133 ? -20.687 -4.067 25.130 1.00 89.56 133 LEU A C 1
ATOM 1010 O O . LEU A 1 133 ? -21.311 -4.011 26.186 1.00 89.56 133 LEU A O 1
ATOM 1014 N N . LEU A 1 134 ? -21.313 -4.156 23.952 1.00 87.44 134 LEU A N 1
ATOM 1015 C CA . LEU A 1 134 ? -22.769 -4.325 23.845 1.00 87.44 134 LEU A CA 1
ATOM 1016 C C . LEU A 1 134 ? -23.240 -5.672 24.403 1.00 87.44 134 LEU A C 1
ATOM 1018 O O . LEU A 1 134 ? -24.338 -5.755 24.957 1.00 87.44 134 LEU A O 1
ATOM 1022 N N . SER A 1 135 ? -22.412 -6.703 24.248 1.00 85.56 135 SER A N 1
ATOM 1023 C CA . SER A 1 135 ? -22.694 -8.061 24.719 1.00 85.56 135 SER A CA 1
ATOM 1024 C C . SER A 1 135 ? -22.366 -8.245 26.204 1.00 85.56 135 SER A C 1
ATOM 1026 O O . SER A 1 135 ? -22.923 -9.133 26.843 1.00 85.56 135 SER A O 1
ATOM 1028 N N . ASP A 1 136 ? -21.494 -7.405 26.766 1.00 85.44 136 ASP A N 1
ATOM 1029 C CA . ASP A 1 136 ? -21.109 -7.459 28.175 1.00 85.44 136 ASP A CA 1
ATOM 1030 C C . ASP A 1 136 ? -22.276 -7.058 29.094 1.00 85.44 136 ASP A C 1
ATOM 1032 O O . ASP A 1 136 ? -22.976 -6.056 28.895 1.00 85.44 136 ASP A O 1
ATOM 1036 N N . GLU A 1 137 ? -22.509 -7.854 30.134 1.00 72.50 137 GLU A N 1
ATOM 1037 C CA . GLU A 1 137 ? -23.538 -7.604 31.133 1.00 72.50 137 GLU A CA 1
ATOM 1038 C C . GLU A 1 137 ? -23.175 -6.426 32.048 1.00 72.50 137 GLU A C 1
ATOM 1040 O O . GLU A 1 137 ? -24.055 -5.637 32.400 1.00 72.50 137 GLU A O 1
ATOM 1045 N N . LYS A 1 138 ? -21.881 -6.237 32.340 1.00 78.75 138 LYS A N 1
ATOM 1046 C CA . LYS A 1 138 ? -21.357 -5.223 33.268 1.00 78.75 138 LYS A CA 1
ATOM 1047 C C . LYS A 1 138 ? -20.649 -4.089 32.529 1.00 78.75 138 LYS A C 1
ATOM 1049 O O . LYS A 1 138 ? -19.462 -3.834 32.718 1.00 78.75 138 LYS A O 1
ATOM 1054 N N . LEU A 1 139 ? -21.410 -3.369 31.711 1.00 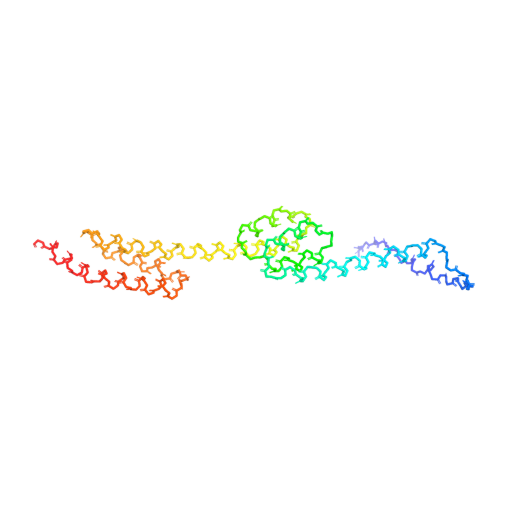82.81 139 LEU A N 1
ATOM 1055 C CA . LEU A 1 139 ? -20.906 -2.203 30.990 1.00 82.81 139 LEU A CA 1
ATOM 1056 C C . LEU A 1 139 ? -20.608 -1.041 31.950 1.00 82.81 139 LEU A C 1
ATOM 1058 O O . LEU A 1 139 ? -21.511 -0.538 32.621 1.00 82.81 139 LEU A O 1
ATOM 1062 N N . SER A 1 140 ? -19.354 -0.583 31.974 1.00 83.12 140 SER A N 1
ATOM 1063 C CA . SER A 1 140 ? -18.935 0.559 32.789 1.00 83.12 140 SER A CA 1
ATOM 1064 C C . SER A 1 140 ? -18.821 1.864 31.980 1.00 83.12 140 SER A C 1
ATOM 1066 O O . SER A 1 140 ? -18.424 1.847 30.810 1.00 83.12 140 SER A O 1
ATOM 1068 N N . PRO A 1 141 ? -19.070 3.022 32.621 1.00 82.50 141 PRO A N 1
ATOM 1069 C CA . PRO A 1 141 ? -18.860 4.345 32.032 1.00 82.50 141 PRO A CA 1
ATOM 1070 C C . PRO A 1 141 ? -17.467 4.558 31.436 1.00 82.50 141 PRO A C 1
ATOM 1072 O O . PRO A 1 141 ? -17.304 5.143 30.365 1.00 82.50 141 PRO A O 1
ATOM 1075 N N . ASN A 1 142 ? -16.459 4.059 32.150 1.00 88.38 142 ASN A N 1
ATOM 1076 C CA . ASN A 1 142 ? -15.058 4.274 31.823 1.00 88.38 142 ASN A CA 1
ATOM 1077 C C . ASN A 1 142 ? -14.651 3.522 30.553 1.00 88.38 142 ASN A C 1
ATOM 1079 O O . ASN A 1 142 ? -13.896 4.066 29.757 1.00 88.38 142 ASN A O 1
ATOM 1083 N N . GLN A 1 143 ? -15.186 2.317 30.324 1.00 88.06 143 GLN A N 1
ATOM 1084 C CA . GLN A 1 143 ? -14.927 1.551 29.097 1.00 88.06 143 GLN A CA 1
ATOM 1085 C C . GLN A 1 143 ? -15.443 2.281 27.855 1.00 88.06 143 GLN A C 1
ATOM 1087 O O . GLN A 1 143 ? -14.779 2.296 26.823 1.00 88.06 143 GLN A O 1
ATOM 1092 N N . VAL A 1 144 ? -16.611 2.917 27.962 1.00 88.25 144 VAL A N 1
ATOM 1093 C CA . VAL A 1 144 ? -17.192 3.690 26.861 1.00 88.25 144 VAL A CA 1
ATOM 1094 C C . VAL A 1 144 ? -16.384 4.967 26.602 1.00 88.25 144 VAL A C 1
ATOM 1096 O O . VAL A 1 144 ? -16.100 5.286 25.451 1.00 88.25 144 VAL A O 1
ATOM 1099 N N . ALA A 1 145 ? -15.964 5.673 27.655 1.00 89.94 145 ALA A N 1
ATOM 1100 C CA . ALA A 1 145 ? -15.122 6.861 27.515 1.00 89.94 145 ALA A CA 1
ATOM 1101 C C . ALA A 1 145 ? -13.741 6.539 26.917 1.00 89.94 145 ALA A C 1
ATOM 1103 O O . ALA A 1 145 ? -13.220 7.312 26.116 1.00 89.94 145 ALA A O 1
ATOM 1104 N N . GLU A 1 146 ? -13.151 5.403 27.288 1.00 90.88 146 GLU A N 1
ATOM 1105 C CA . GLU A 1 146 ? -11.877 4.940 26.737 1.00 90.88 146 GLU A CA 1
ATOM 1106 C C . GLU A 1 146 ? -12.005 4.558 25.256 1.00 90.88 146 GLU A C 1
ATOM 1108 O O . GLU A 1 146 ? -11.180 4.966 24.441 1.00 90.88 146 GLU A O 1
ATOM 1113 N N . LEU A 1 147 ? -13.088 3.869 24.883 1.00 91.69 147 LEU A N 1
ATOM 1114 C CA . LEU A 1 147 ? -13.401 3.569 23.486 1.00 91.69 147 LEU A CA 1
ATOM 1115 C C . LEU A 1 147 ? -13.518 4.847 22.636 1.00 91.69 147 LEU A C 1
ATOM 1117 O O . LEU A 1 147 ? -12.971 4.909 21.536 1.00 91.69 147 LEU A O 1
ATOM 1121 N N . ASP A 1 148 ? -14.190 5.877 23.155 1.00 91.31 148 ASP A N 1
ATOM 1122 C CA . ASP A 1 148 ? -14.343 7.160 22.460 1.00 91.31 148 ASP A CA 1
ATOM 1123 C C . ASP A 1 148 ? -12.989 7.868 22.269 1.00 91.31 148 ASP A C 1
ATOM 1125 O O . ASP A 1 148 ? -12.716 8.403 21.194 1.00 91.31 148 ASP A O 1
ATOM 1129 N N . ARG A 1 149 ? -12.104 7.834 23.277 1.00 92.25 149 ARG A N 1
ATOM 1130 C CA . ARG A 1 149 ? -10.741 8.394 23.174 1.00 92.25 149 ARG A CA 1
ATOM 1131 C C . ARG A 1 149 ? -9.900 7.664 22.134 1.00 92.25 149 ARG A C 1
ATOM 1133 O O . ARG A 1 149 ? -9.194 8.310 21.365 1.00 92.25 149 ARG A O 1
ATOM 1140 N N . GLN A 1 150 ? -9.988 6.335 22.091 1.00 90.50 150 GLN A N 1
ATOM 1141 C CA . GLN A 1 150 ? -9.294 5.527 21.088 1.00 90.50 150 GLN A CA 1
ATOM 1142 C C . GLN A 1 150 ? -9.775 5.873 19.677 1.00 90.50 150 GLN A C 1
ATOM 1144 O O . GLN A 1 150 ? -8.955 6.055 18.780 1.00 90.50 150 GLN A O 1
ATOM 1149 N N . TRP A 1 151 ? -11.087 6.044 19.496 1.00 91.69 151 TRP A N 1
ATOM 1150 C CA . TRP A 1 151 ? -11.668 6.409 18.206 1.00 91.69 151 TRP A CA 1
ATOM 1151 C C . TRP A 1 151 ? -11.238 7.800 17.716 1.00 91.69 151 TRP A C 1
ATOM 1153 O O . TRP A 1 151 ? -10.999 7.981 16.525 1.00 91.69 151 TRP A O 1
ATOM 1163 N N . GLN A 1 152 ? -11.084 8.779 18.616 1.00 91.00 152 GLN A N 1
ATOM 1164 C CA . GLN A 1 152 ? -10.732 10.164 18.260 1.00 91.00 152 GLN A CA 1
ATOM 1165 C C . GLN A 1 152 ? -9.392 10.315 17.527 1.00 91.00 152 GLN A C 1
ATOM 1167 O O . GLN A 1 152 ? -9.206 11.286 16.795 1.00 91.00 152 GLN A O 1
ATOM 1172 N N . VAL A 1 153 ? -8.456 9.387 17.724 1.00 90.88 153 VAL A N 1
ATOM 1173 C CA . VAL A 1 153 ? -7.110 9.463 17.133 1.00 90.88 153 VAL A CA 1
ATOM 1174 C C . VAL A 1 153 ? -7.041 8.758 15.769 1.00 90.88 153 VAL A C 1
ATOM 1176 O O . VAL A 1 153 ? -6.105 8.989 15.003 1.00 90.88 153 VAL A O 1
ATOM 1179 N N . ILE A 1 154 ? -8.031 7.926 15.433 1.00 89.44 154 ILE A N 1
ATOM 1180 C CA . ILE A 1 154 ? -8.013 7.079 14.236 1.00 89.44 154 ILE A CA 1
ATOM 1181 C C . ILE A 1 154 ? -8.523 7.855 13.019 1.00 89.44 154 ILE A C 1
ATOM 1183 O O . ILE A 1 154 ? -9.634 8.393 13.017 1.00 89.44 154 ILE A O 1
ATOM 1187 N N . LYS A 1 155 ? -7.745 7.852 11.929 1.00 86.56 155 LYS A N 1
ATOM 1188 C CA . LYS A 1 155 ? -8.188 8.397 10.637 1.00 86.56 155 LYS A CA 1
ATOM 1189 C C . LYS A 1 155 ? -9.018 7.349 9.899 1.00 86.56 155 LYS A C 1
ATOM 1191 O O . LYS A 1 155 ? -8.497 6.580 9.096 1.00 86.56 155 LYS A O 1
ATOM 1196 N N . SER A 1 156 ? -10.311 7.306 10.203 1.00 82.62 156 SER A N 1
ATOM 1197 C CA . SER A 1 156 ? -11.249 6.334 9.634 1.00 82.62 156 SER A CA 1
ATOM 1198 C C . SER A 1 156 ? -11.847 6.783 8.296 1.00 82.62 156 SER A C 1
ATOM 1200 O O . SER A 1 156 ? -11.986 7.973 8.008 1.00 82.62 156 SER A O 1
ATOM 1202 N N . THR A 1 157 ? -12.218 5.807 7.465 1.00 86.50 157 THR A N 1
ATOM 1203 C CA . THR A 1 157 ? -13.059 6.029 6.282 1.00 86.50 157 THR A CA 1
ATOM 1204 C C . THR A 1 157 ? -14.499 6.345 6.710 1.00 86.50 157 THR A C 1
ATOM 1206 O O . THR A 1 157 ? -14.918 5.942 7.801 1.00 86.50 157 THR A O 1
ATOM 1209 N N . PRO A 1 158 ? -15.298 7.035 5.873 1.00 87.31 158 PRO A N 1
ATOM 1210 C CA . PRO A 1 158 ? -16.680 7.382 6.221 1.00 87.31 158 PRO A CA 1
ATOM 1211 C C . PRO A 1 158 ? -17.551 6.151 6.518 1.00 87.31 158 PRO A C 1
ATOM 1213 O O . PRO A 1 158 ? -18.414 6.204 7.393 1.00 87.31 158 PRO A O 1
ATOM 1216 N N . GLU A 1 159 ? -17.292 5.026 5.849 1.00 89.06 159 GLU A N 1
ATOM 1217 C CA . GLU A 1 159 ? -17.988 3.760 6.096 1.00 89.06 159 GLU A CA 1
ATOM 1218 C C . GLU A 1 159 ? -17.732 3.246 7.519 1.00 89.06 159 GLU A C 1
ATOM 1220 O O . GLU A 1 159 ? -18.678 2.994 8.267 1.00 89.06 159 GLU A O 1
ATOM 1225 N N . LEU A 1 160 ? -16.466 3.188 7.947 1.00 89.56 160 LEU A N 1
ATOM 1226 C CA . LEU A 1 160 ? -16.096 2.758 9.299 1.00 89.56 160 LEU A CA 1
ATOM 1227 C C . LEU A 1 160 ? -16.582 3.745 10.366 1.00 89.56 160 LEU A C 1
ATOM 1229 O O . LEU A 1 160 ? -17.022 3.325 11.434 1.00 89.56 160 LEU A O 1
ATOM 1233 N N . ALA A 1 161 ? -16.575 5.045 10.065 1.00 90.75 161 ALA A N 1
ATOM 1234 C CA . ALA A 1 161 ? -17.152 6.062 10.938 1.00 90.75 161 ALA A CA 1
ATOM 1235 C C . ALA A 1 161 ? -18.654 5.864 11.151 1.00 90.75 161 ALA A C 1
ATOM 1237 O O . ALA A 1 161 ? -19.126 5.955 12.286 1.00 90.75 161 ALA A O 1
ATOM 1238 N N . SER A 1 162 ? -19.399 5.530 10.095 1.00 91.56 162 SER A N 1
ATOM 1239 C CA . SER A 1 162 ? -20.827 5.226 10.210 1.00 91.56 162 SER A CA 1
ATOM 1240 C C . SER A 1 162 ? -21.084 3.962 11.040 1.00 91.56 162 SER A C 1
ATOM 1242 O O . SER A 1 162 ? -21.952 3.966 11.916 1.00 91.56 162 SER A O 1
ATOM 1244 N N . ALA A 1 163 ? -20.275 2.914 10.846 1.00 91.19 163 ALA A N 1
ATOM 1245 C CA . ALA A 1 163 ? -20.372 1.668 11.599 1.00 91.19 163 ALA A CA 1
ATOM 1246 C C . ALA A 1 163 ? -20.069 1.873 13.092 1.00 91.19 163 ALA A C 1
ATOM 1248 O O . ALA A 1 163 ? -20.814 1.396 13.952 1.00 91.19 163 ALA A O 1
ATOM 1249 N N . PHE A 1 164 ? -19.022 2.637 13.415 1.00 91.75 164 PHE A N 1
ATOM 1250 C CA . PHE A 1 164 ? -18.706 2.986 14.796 1.00 91.75 164 PHE A CA 1
ATOM 1251 C C . PHE A 1 164 ? -19.797 3.848 15.431 1.00 91.75 164 PHE A C 1
ATOM 1253 O O . PHE A 1 164 ? -20.225 3.558 16.546 1.00 91.75 164 PHE A O 1
ATOM 1260 N N . ALA A 1 165 ? -20.301 4.865 14.726 1.00 91.38 165 ALA A N 1
ATOM 1261 C CA . ALA A 1 165 ? -21.380 5.711 15.228 1.00 91.38 165 ALA A CA 1
ATOM 1262 C C . ALA A 1 165 ? -22.646 4.897 15.543 1.00 91.38 165 ALA A C 1
ATOM 1264 O O . ALA A 1 165 ? -23.262 5.104 16.590 1.00 91.38 165 ALA A O 1
ATOM 1265 N N . ALA A 1 166 ? -22.998 3.926 14.694 1.00 91.50 166 ALA A N 1
ATOM 1266 C CA . ALA A 1 166 ? -24.111 3.013 14.938 1.00 91.50 166 ALA A CA 1
ATOM 1267 C C . ALA A 1 166 ? -23.885 2.146 16.191 1.00 91.50 166 ALA A C 1
ATOM 1269 O O . ALA A 1 166 ? -24.755 2.079 17.065 1.00 91.50 166 ALA A O 1
ATOM 1270 N N . ALA A 1 167 ? -22.699 1.541 16.334 1.00 89.50 167 ALA A N 1
ATOM 1271 C CA . ALA A 1 167 ? -22.347 0.758 17.521 1.00 89.50 167 ALA A CA 1
ATOM 1272 C C . ALA A 1 167 ? -22.351 1.620 18.798 1.00 89.50 167 ALA A C 1
ATOM 1274 O O . ALA A 1 167 ? -22.863 1.218 19.847 1.00 89.50 167 ALA A O 1
ATOM 1275 N N . ARG A 1 168 ? -21.849 2.854 18.703 1.00 90.38 168 ARG A N 1
ATOM 1276 C CA . ARG A 1 168 ? -21.797 3.808 19.809 1.00 90.38 168 ARG A CA 1
ATOM 1277 C C . ARG A 1 168 ? -23.180 4.285 20.243 1.00 90.38 168 ARG A C 1
ATOM 1279 O O . ARG A 1 168 ? -23.429 4.407 21.447 1.00 90.38 168 ARG A O 1
ATOM 1286 N N . ALA A 1 169 ? -24.079 4.517 19.287 1.00 88.44 169 ALA A N 1
ATOM 1287 C CA . ALA A 1 169 ? -25.470 4.866 19.547 1.00 88.44 169 ALA A CA 1
ATOM 1288 C C . ALA A 1 169 ? -26.215 3.730 20.262 1.00 88.44 169 ALA A C 1
ATOM 1290 O O . ALA A 1 169 ? -27.016 4.003 21.154 1.00 88.44 169 ALA A O 1
ATOM 1291 N N . ALA A 1 170 ? -25.906 2.468 19.948 1.00 87.31 170 ALA A N 1
ATOM 1292 C CA . ALA A 1 170 ? -26.478 1.309 20.633 1.00 87.31 170 ALA A CA 1
ATOM 1293 C C . ALA A 1 170 ? -25.984 1.159 22.089 1.00 87.31 170 ALA A C 1
ATOM 1295 O O . ALA A 1 170 ? -26.740 0.707 22.955 1.00 87.31 170 ALA A O 1
ATOM 1296 N N . LEU A 1 171 ? -24.749 1.585 22.394 1.00 85.62 171 LEU A N 1
ATOM 1297 C CA . LEU A 1 171 ? -24.181 1.524 23.751 1.00 85.62 171 LEU A CA 1
ATOM 1298 C C . LEU A 1 171 ? -24.875 2.491 24.729 1.00 85.62 1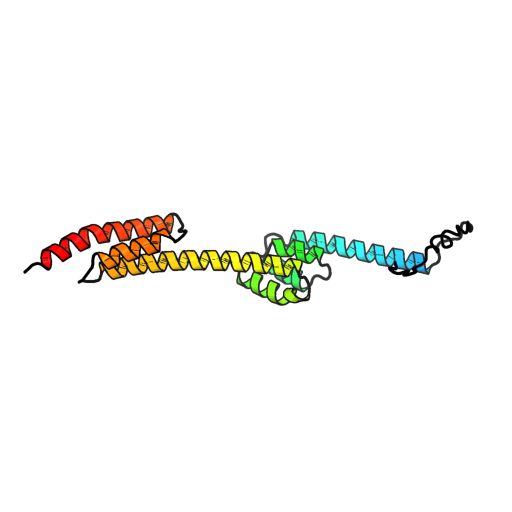71 LEU A C 1
ATOM 1300 O O . LEU A 1 171 ? -25.023 2.177 25.912 1.00 85.62 171 LEU A O 1
ATOM 1304 N N . ALA A 1 172 ? -25.344 3.649 24.253 1.00 78.88 172 ALA A N 1
ATOM 1305 C CA . ALA A 1 172 ? -25.969 4.677 25.091 1.00 78.88 172 ALA A CA 1
ATOM 1306 C C . ALA A 1 172 ? -27.247 4.211 25.837 1.00 78.88 172 ALA A C 1
ATOM 1308 O O . ALA A 1 172 ? -27.310 4.367 27.062 1.00 78.88 172 ALA A O 1
ATOM 1309 N N . PRO A 1 173 ? -28.265 3.615 25.182 1.00 76.25 173 PRO A N 1
ATOM 1310 C CA . PRO A 1 173 ? -29.422 3.057 25.881 1.00 76.25 173 PRO A CA 1
ATOM 1311 C C . PRO A 1 173 ? -29.092 1.757 26.632 1.00 76.25 173 PRO A C 1
ATOM 1313 O O . PRO A 1 173 ? -29.764 1.436 27.615 1.00 76.25 173 PRO A O 1
ATOM 1316 N N . ALA A 1 174 ? -28.082 0.993 26.197 1.00 72.06 174 ALA A N 1
ATOM 1317 C CA . ALA A 1 174 ? -27.667 -0.241 26.866 1.00 72.06 174 ALA A CA 1
ATOM 1318 C C . ALA A 1 174 ? -27.117 0.032 28.273 1.00 72.06 174 ALA A C 1
ATOM 1320 O O . ALA A 1 174 ? -27.544 -0.617 29.226 1.00 72.06 174 ALA A O 1
ATOM 1321 N N . TRP A 1 175 ? -26.259 1.045 28.422 1.00 69.06 175 TRP A N 1
ATOM 1322 C CA . TRP A 1 175 ? -25.794 1.491 29.735 1.00 69.06 175 TRP A CA 1
ATOM 1323 C C . TRP A 1 175 ? -26.968 1.967 30.596 1.00 69.06 175 TRP A C 1
ATOM 1325 O O . TRP A 1 175 ? -27.146 1.439 31.691 1.00 69.06 175 TRP A O 1
ATOM 1335 N N . LYS A 1 176 ? -27.814 2.896 30.119 1.00 69.25 176 LYS A N 1
ATOM 1336 C CA . LYS A 1 176 ? -28.936 3.421 30.931 1.00 69.25 176 LYS A CA 1
ATOM 1337 C C . LYS A 1 176 ? -29.782 2.305 31.559 1.00 69.25 176 LYS A C 1
ATOM 1339 O O . LYS A 1 176 ? -30.106 2.382 32.737 1.00 69.25 176 LYS A O 1
ATOM 1344 N N . ARG A 1 177 ? -30.071 1.239 30.805 1.00 69.69 177 ARG A N 1
ATOM 1345 C CA . ARG A 1 177 ? -30.801 0.065 31.314 1.00 69.69 177 ARG A CA 1
ATOM 1346 C C . ARG A 1 177 ? -30.011 -0.731 32.359 1.00 69.69 177 ARG A C 1
ATOM 1348 O O . ARG A 1 177 ? -30.569 -1.083 33.394 1.00 69.69 177 ARG A O 1
ATOM 1355 N N . LYS A 1 178 ? -28.725 -0.993 32.111 1.00 69.12 178 LYS A N 1
ATOM 1356 C CA . LYS A 1 178 ? -27.865 -1.800 32.996 1.00 69.12 178 LYS A CA 1
ATOM 1357 C C . LYS A 1 178 ? -27.566 -1.101 34.327 1.00 69.12 178 LYS A C 1
ATOM 1359 O O . LYS A 1 178 ? -27.603 -1.749 35.366 1.00 69.12 178 LYS A O 1
ATOM 1364 N N . CYS A 1 179 ? -27.368 0.220 34.331 1.00 61.66 179 CYS A N 1
ATOM 1365 C CA . CYS A 1 179 ? -27.206 0.971 35.581 1.00 61.66 179 CYS A CA 1
ATOM 1366 C C . CYS A 1 179 ? -28.484 1.012 36.427 1.00 61.66 179 CYS A C 1
ATOM 1368 O O . CYS A 1 179 ? -28.384 0.940 37.646 1.00 61.66 179 CYS A O 1
ATOM 1370 N N . CYS A 1 180 ? -29.670 1.078 35.813 1.00 59.91 180 CYS A N 1
ATOM 1371 C CA . CYS A 1 180 ? -30.933 1.040 36.557 1.00 59.91 180 CYS A CA 1
ATOM 1372 C C . CYS A 1 180 ? -31.249 -0.344 37.152 1.00 59.91 180 CYS A C 1
ATOM 1374 O O . CYS A 1 180 ? -31.884 -0.403 38.196 1.00 59.91 180 CYS A O 1
ATOM 1376 N N . CYS A 1 181 ? -30.799 -1.444 36.534 1.00 57.16 181 CYS A N 1
ATOM 1377 C CA . CYS A 1 181 ? -31.012 -2.802 37.065 1.00 57.16 181 CYS A CA 1
ATOM 1378 C C . CYS A 1 181 ? -29.982 -3.222 38.131 1.00 57.16 181 CYS A C 1
ATOM 1380 O O . CYS A 1 181 ? -30.166 -4.242 38.783 1.00 57.16 181 CYS A O 1
ATOM 1382 N N . SER A 1 182 ? -28.891 -2.466 38.296 1.00 54.53 182 SER A N 1
ATOM 1383 C CA . SER A 1 182 ? -27.809 -2.767 39.246 1.00 54.53 182 SER A CA 1
ATOM 1384 C C . SER A 1 182 ? -27.949 -2.039 40.594 1.00 54.53 182 SER A C 1
ATOM 1386 O O . SER A 1 182 ? -27.052 -2.157 41.430 1.00 54.53 182 SER A O 1
ATOM 1388 N N . ALA A 1 183 ? -29.016 -1.264 40.804 1.00 43.28 183 ALA A N 1
ATOM 1389 C CA . ALA A 1 183 ? -29.281 -0.598 42.077 1.00 43.28 183 ALA A CA 1
ATOM 1390 C C . ALA A 1 183 ? -30.132 -1.521 42.980 1.00 43.28 183 ALA A C 1
ATOM 1392 O O . ALA A 1 183 ? -31.242 -1.859 42.563 1.00 43.28 183 ALA A O 1
ATOM 1393 N N . PRO A 1 184 ? -29.619 -1.971 44.145 1.00 50.66 184 PRO A N 1
ATOM 1394 C CA . PRO A 1 184 ? -30.387 -2.744 45.124 1.00 50.66 184 PRO A CA 1
ATOM 1395 C C . PRO A 1 184 ? -31.436 -1.898 45.856 1.00 50.66 184 PRO A C 1
ATOM 1397 O O . PRO A 1 184 ? -31.214 -0.674 46.013 1.00 50.66 184 PRO A O 1
#

pLDDT: mean 82.82, std 17.14, range [36.44, 98.12]

Secondary structure (DSSP, 8-state):
--------------SS---------PPPHHHHHHHHHHHHHHHHHHHHHHHHHHTTT-HHHHHHHHHH---HHHHHHHHTT--SHHHHHHHHHHHTTT-HHHHHHHHHHHHHHHHHHHHHHHHHHHHHHHHHHHH-SS--HHHHHHHHHHHHH----HHHHHHHHHHHHHHHHHHHHHHHHT--

Radius of gyration: 33.92 Å; chains: 1; bounding box: 87×49×88 Å

Sequence (184 aa):
MMVVLIHAKPVMFEFLFKRSASKTAAPDPVVAEQAAASAQSASRRAEQVARAHAVAGDEAAAADFILSSEFADARLIAAEHVLSLPLLEKVHQAMRNTDRRVAKLMQGRIDLIRHQAAETQRAQASIDTAQRLLSDEKLSPNQVAELDRQWQVIKSTPELASAFAAARAALAPAWKRKCCCSAP